Protein AF-A0A9E5CC94-F1 (afdb_monomer_lite)

Sequence (275 aa):
VVNHKGQVFSGKGGSAVHEGLYVSDGAVISRSLGVNPLLTISALAERSCMLLAQDRGWSLEYSLPSSPAREDEPITVGIQFTETMQGYYSDGAAGDYQQASERGEQSDSRFEFTLTVISDDVETMLSEESHAAKMVGSVTAPALSDRPLTATEGVFNLLVKDPDHADTLLMRYRMKLTTFDGKGYYFTGFKSIHDDPGFDTWADTTTLFITVHEGDNEQGAVAGKGILKIATDDFARQMTTMKVSNAANPAEQAAAIAKFGRFFAGRLWDTYGLG

Secondary structure (DSSP, 8-state):
-B-TTSEEESSSSSS-EEEEEE--SGGG-SS--SS--HHHHHHHHHHHHHHHHHHHTPPP-----SS--------PPEEEEEEEEEEEEEESS-S-HHHHHHHHHHTT-EEEEEEEEEES-HHHHHH-TT--EEEEEEEE-TTT-SSPEEEEEEEEEEEEEPSS-TTEEEEEEEEEEE-TT--EEEEEEEEEEE---STTTTTGGGEEEEEEEESSSTTS-EEEEEEEEE-TT-HHHHHHT-EEES-SSHHHHHHHHHHHHHHHHHHHHHHH---

Foldseek 3Di:
DADQLQFDAPDPDDDHGDPPDGDQAPVVPPDDPPDDCVVVSVVSNVSSVVVVCVVVVHDDDPPDPPDDPPPPPPQAKKKKFKAKWKAFKAFADDDDQVVRRVVRVVVVFMKMWIKMWIDSHLVCLLPPQPDWIAMWTWMDTVLVAPDIWTWHPKTWGFFHADPVDRQKTKTKIWTWTAYPVGFIKIKIKIQIQGLAADPPRVQRVFKIKMWIFGDDDPVGGTRIIYIIGGDPVPPVVRLVRMDMPPDPDPVSRVVSSVVSVCSVVVVVCVSHPDD

pLDDT: mean 84.53, std 16.4, range [29.44, 98.44]

Structure (mmCIF, N/CA/C/O backbone):
data_AF-A0A9E5CC94-F1
#
_entry.id   AF-A0A9E5CC94-F1
#
loop_
_atom_site.group_PDB
_atom_site.id
_atom_site.type_symbol
_atom_site.label_atom_id
_atom_site.label_alt_id
_atom_site.label_comp_id
_atom_site.label_asym_id
_atom_site.label_entity_id
_atom_site.label_seq_id
_atom_site.pdbx_PDB_ins_code
_atom_site.Cartn_x
_atom_site.Cartn_y
_atom_site.Cartn_z
_atom_site.occupancy
_atom_site.B_iso_or_equiv
_atom_site.auth_seq_id
_atom_site.auth_comp_id
_atom_site.auth_asym_id
_atom_site.auth_atom_id
_atom_site.pdbx_PDB_model_num
ATOM 1 N N . VAL A 1 1 ? 15.743 -44.353 -13.007 1.00 89.06 1 VAL A N 1
ATOM 2 C CA . VAL A 1 1 ? 14.276 -44.180 -13.158 1.00 89.06 1 VAL A CA 1
ATOM 3 C C . VAL A 1 1 ? 13.913 -43.616 -14.522 1.00 89.06 1 VAL A C 1
ATOM 5 O O . VAL A 1 1 ? 13.047 -44.184 -15.172 1.00 89.06 1 VAL A O 1
ATOM 8 N N . VAL A 1 2 ? 14.622 -42.590 -14.998 1.00 94.12 2 VAL A N 1
ATOM 9 C CA . VAL A 1 2 ? 14.462 -42.043 -16.352 1.00 94.12 2 VAL A CA 1
ATOM 10 C C . VAL A 1 2 ? 15.766 -42.079 -17.141 1.00 94.12 2 VAL A C 1
ATOM 12 O O . VAL A 1 2 ? 16.843 -42.180 -16.547 1.00 94.12 2 VAL A O 1
ATOM 15 N N . ASN A 1 3 ? 15.674 -41.985 -18.465 1.00 93.50 3 ASN A N 1
ATOM 16 C CA . ASN A 1 3 ? 16.822 -41.760 -19.337 1.00 93.50 3 ASN A CA 1
ATOM 17 C C . ASN A 1 3 ? 17.175 -40.259 -19.444 1.00 93.50 3 ASN A C 1
ATOM 19 O O . ASN A 1 3 ? 16.520 -39.397 -18.863 1.00 93.50 3 ASN A O 1
ATOM 23 N N . HIS A 1 4 ? 18.199 -39.933 -20.239 1.00 92.94 4 HIS A N 1
ATOM 24 C CA . HIS A 1 4 ? 18.668 -38.554 -20.444 1.00 92.94 4 HIS A CA 1
ATOM 25 C C . HIS A 1 4 ? 17.659 -37.585 -21.103 1.00 92.94 4 HIS A C 1
ATOM 27 O O . HIS A 1 4 ? 17.955 -36.393 -21.180 1.00 92.94 4 HIS A O 1
ATOM 33 N N . LYS A 1 5 ? 16.520 -38.074 -21.613 1.00 94.62 5 LYS A N 1
ATOM 34 C CA . LYS A 1 5 ? 15.418 -37.270 -22.173 1.00 94.62 5 LYS A CA 1
ATOM 35 C C . LYS A 1 5 ? 14.259 -37.086 -21.184 1.00 94.62 5 LYS A C 1
ATOM 37 O O . LYS A 1 5 ? 13.240 -36.518 -21.552 1.00 94.62 5 LYS A O 1
ATOM 42 N N . GLY A 1 6 ? 14.367 -37.648 -19.978 1.00 94.75 6 GLY A N 1
ATOM 43 C CA . GLY A 1 6 ? 13.271 -37.702 -19.012 1.00 94.75 6 GLY A CA 1
ATOM 44 C C . GLY A 1 6 ? 12.288 -38.858 -19.232 1.00 94.75 6 GLY A C 1
ATOM 45 O O . GLY A 1 6 ? 11.332 -38.963 -18.475 1.00 94.75 6 GLY A O 1
ATOM 46 N N . GLN A 1 7 ? 12.503 -39.756 -20.203 1.00 96.62 7 GLN A N 1
ATOM 47 C CA . GLN A 1 7 ? 11.595 -40.889 -20.453 1.00 96.62 7 GLN A CA 1
ATOM 48 C C . GLN A 1 7 ? 11.743 -41.965 -19.376 1.00 96.62 7 GLN A C 1
ATOM 50 O O . GLN A 1 7 ? 12.865 -42.368 -19.052 1.00 96.62 7 GLN A O 1
ATOM 55 N N . VAL A 1 8 ? 10.623 -42.468 -18.858 1.00 96.06 8 VAL A N 1
ATOM 56 C CA . VAL A 1 8 ? 10.604 -43.488 -17.797 1.00 96.06 8 VAL A CA 1
ATOM 57 C C . VAL A 1 8 ? 10.975 -44.862 -18.355 1.00 96.06 8 VAL A C 1
ATOM 59 O O . VAL A 1 8 ? 10.371 -45.326 -19.321 1.00 96.06 8 VAL A O 1
ATOM 62 N N . PHE A 1 9 ? 11.948 -45.536 -17.735 1.00 96.12 9 PHE A N 1
ATOM 63 C CA . PHE A 1 9 ? 12.327 -46.904 -18.110 1.00 96.12 9 PHE A CA 1
ATOM 64 C C . PHE A 1 9 ? 11.201 -47.902 -17.801 1.00 96.12 9 PHE A C 1
ATOM 66 O O . PHE A 1 9 ? 10.612 -47.848 -16.725 1.00 96.12 9 PHE A O 1
ATOM 73 N N . SER A 1 10 ? 10.942 -48.844 -18.712 1.00 94.00 10 SER A N 1
ATOM 74 C CA . SER A 1 10 ? 9.876 -49.855 -18.578 1.00 94.00 10 SER A CA 1
ATOM 75 C C . SER A 1 10 ? 10.351 -51.214 -18.047 1.00 94.00 10 SER A C 1
ATOM 77 O O . SER A 1 10 ? 9.559 -52.145 -17.903 1.00 94.00 10 SER A O 1
ATOM 79 N N . GLY A 1 11 ? 11.641 -51.350 -17.729 1.00 89.25 11 GLY A N 1
ATOM 80 C CA . GLY A 1 11 ? 12.237 -52.591 -17.241 1.00 89.25 11 GLY A CA 1
ATOM 81 C C . GLY A 1 11 ? 13.314 -52.368 -16.182 1.00 89.25 11 GLY A C 1
ATOM 82 O O . GLY A 1 11 ? 13.776 -51.253 -15.951 1.00 89.25 11 GLY A O 1
ATOM 83 N N . LYS A 1 12 ? 13.742 -53.463 -15.542 1.00 82.94 12 LYS A N 1
ATOM 84 C CA . LYS A 1 12 ? 14.804 -53.454 -14.515 1.00 82.94 12 LYS A CA 1
ATOM 85 C C . LYS A 1 12 ? 16.222 -53.330 -15.096 1.00 82.94 12 LYS A C 1
ATOM 87 O O . LYS A 1 12 ? 17.175 -53.175 -14.340 1.00 82.94 12 LYS A O 1
ATOM 92 N N . GLY A 1 13 ? 16.360 -53.405 -16.420 1.00 81.69 13 GLY A N 1
ATOM 93 C CA . GLY A 1 13 ? 17.610 -53.250 -17.159 1.00 81.69 13 GLY A CA 1
ATOM 94 C C . GLY A 1 13 ? 17.343 -53.010 -18.647 1.00 81.69 13 GLY A C 1
ATOM 95 O O . GLY A 1 13 ? 16.249 -53.294 -19.136 1.00 81.69 13 GLY A O 1
ATOM 96 N N . GLY A 1 14 ? 18.340 -52.482 -19.358 1.00 86.94 14 GLY A N 1
ATOM 97 C CA . GLY A 1 14 ? 18.227 -52.107 -20.771 1.00 86.94 14 GLY A CA 1
ATOM 98 C C . GLY A 1 14 ? 17.773 -50.659 -20.990 1.00 86.94 14 GLY A C 1
ATOM 99 O O . GLY A 1 14 ? 17.774 -49.845 -20.070 1.00 86.94 14 GLY A O 1
ATOM 100 N N . SER A 1 15 ? 17.427 -50.333 -22.237 1.00 91.06 15 SER A N 1
ATOM 101 C CA . SER A 1 15 ? 17.074 -48.976 -22.686 1.00 91.06 15 SER A CA 1
ATOM 102 C C . SER A 1 15 ? 15.589 -48.792 -23.025 1.00 91.06 15 SER A C 1
ATOM 104 O O . SER A 1 15 ? 15.209 -47.729 -23.512 1.00 91.06 15 SER A O 1
ATOM 106 N N . ALA A 1 16 ? 14.751 -49.806 -22.784 1.00 94.44 16 ALA A N 1
ATOM 107 C CA . ALA A 1 16 ? 13.319 -49.742 -23.063 1.00 94.44 16 ALA A CA 1
ATOM 108 C C . ALA A 1 16 ? 12.612 -48.728 -22.148 1.00 94.44 16 ALA A C 1
ATOM 110 O O . ALA A 1 16 ? 12.892 -48.656 -20.948 1.00 94.44 16 ALA A O 1
ATOM 111 N N . VAL A 1 17 ? 11.683 -47.958 -22.717 1.00 96.00 17 VAL A N 1
ATOM 112 C CA . VAL A 1 17 ? 10.939 -46.895 -22.026 1.00 96.00 17 VAL A CA 1
ATOM 113 C C . VAL A 1 17 ? 9.433 -47.059 -22.218 1.00 96.00 17 VAL A C 1
ATOM 115 O O . VAL A 1 17 ? 8.990 -47.711 -23.163 1.00 96.00 17 VAL A O 1
ATOM 118 N N . HIS A 1 18 ? 8.643 -46.470 -21.322 1.00 95.25 18 HIS A N 1
ATOM 119 C CA . HIS A 1 18 ? 7.211 -46.281 -21.534 1.00 95.25 18 HIS A CA 1
ATOM 120 C C . HIS A 1 18 ? 6.991 -45.162 -22.556 1.00 95.25 18 HIS A C 1
ATOM 122 O O . HIS A 1 18 ? 7.433 -44.031 -22.350 1.00 95.25 18 HIS A O 1
ATOM 128 N N . GLU A 1 19 ? 6.312 -45.468 -23.662 1.00 91.25 19 GLU A N 1
ATOM 129 C CA . GLU A 1 19 ? 5.999 -44.451 -24.664 1.00 91.25 19 GLU A CA 1
ATOM 130 C C . GLU A 1 19 ? 5.075 -43.378 -24.067 1.00 91.25 19 GLU A C 1
ATOM 132 O O . GLU A 1 19 ? 4.091 -43.691 -23.400 1.00 91.25 19 GLU A O 1
ATOM 137 N N . GLY A 1 20 ? 5.403 -42.104 -24.292 1.00 91.44 20 GLY A N 1
ATOM 138 C CA . GLY A 1 20 ? 4.585 -40.975 -23.838 1.00 91.44 20 GLY A CA 1
ATOM 139 C C . GLY A 1 20 ? 4.724 -40.623 -22.354 1.00 91.44 20 GLY A C 1
ATOM 140 O O . GLY A 1 20 ? 4.139 -39.630 -21.933 1.00 91.44 20 GLY A O 1
ATOM 141 N N . LEU A 1 21 ? 5.514 -41.367 -21.570 1.00 95.56 21 LEU A N 1
ATOM 142 C CA . LEU A 1 21 ? 5.696 -41.109 -20.140 1.00 95.56 21 LEU A CA 1
ATOM 143 C C . LEU A 1 21 ? 7.061 -40.473 -19.839 1.00 95.56 21 LEU A C 1
ATOM 145 O O . LEU A 1 21 ? 8.112 -41.095 -20.024 1.00 95.56 21 LEU A O 1
ATOM 149 N N . TYR A 1 22 ? 7.025 -39.243 -19.324 1.00 96.62 22 TYR A N 1
ATOM 150 C CA . TYR A 1 22 ? 8.196 -38.413 -19.038 1.00 96.62 22 TYR A CA 1
ATOM 151 C C . TYR A 1 22 ? 8.153 -37.870 -17.602 1.00 96.62 22 TYR A C 1
ATOM 153 O O . TYR A 1 22 ? 7.078 -37.634 -17.057 1.00 96.62 22 TYR A O 1
ATOM 161 N N . VAL A 1 23 ? 9.326 -37.635 -17.010 1.00 96.31 23 VAL A N 1
ATOM 162 C CA . VAL A 1 23 ? 9.515 -36.874 -15.765 1.00 96.31 23 VAL A CA 1
ATOM 163 C C . VAL A 1 23 ? 10.442 -35.700 -16.071 1.00 96.31 23 VAL A C 1
ATOM 165 O O . VAL A 1 23 ? 11.500 -35.879 -16.677 1.00 96.31 23 VAL A O 1
ATOM 168 N N . SER A 1 24 ? 10.039 -34.491 -15.690 1.00 94.44 24 SER A N 1
ATOM 169 C CA . SER A 1 24 ? 10.754 -33.239 -15.984 1.00 94.44 24 SER A CA 1
ATOM 170 C C . SER A 1 24 ? 10.713 -32.297 -14.780 1.00 94.44 24 SER A C 1
ATOM 172 O O . SER A 1 24 ? 10.287 -31.153 -14.875 1.00 94.44 24 SER A O 1
ATOM 174 N N . ASP A 1 25 ? 11.126 -32.814 -13.626 1.00 92.94 25 ASP A N 1
ATOM 175 C CA . ASP A 1 25 ? 11.185 -32.101 -12.350 1.00 92.94 25 ASP A CA 1
ATOM 176 C C . ASP A 1 25 ? 12.529 -32.356 -11.637 1.00 92.94 25 ASP A C 1
ATOM 178 O O . ASP A 1 25 ? 13.454 -32.951 -12.194 1.00 92.94 25 ASP A O 1
ATOM 182 N N . GLY A 1 26 ? 12.655 -31.914 -10.383 1.00 90.94 26 GLY A N 1
ATOM 183 C CA . GLY A 1 26 ? 13.868 -32.118 -9.587 1.00 90.94 26 GLY A CA 1
ATOM 184 C C . GLY A 1 26 ? 14.220 -33.584 -9.289 1.00 90.94 26 GLY A C 1
ATOM 185 O O . GLY A 1 26 ? 15.371 -33.860 -8.956 1.00 90.94 26 GLY A O 1
ATOM 186 N N . ALA A 1 27 ? 13.293 -34.539 -9.436 1.00 93.12 27 ALA A N 1
ATOM 187 C CA . ALA A 1 27 ? 13.535 -35.950 -9.125 1.00 93.12 27 ALA A CA 1
ATOM 188 C C . ALA A 1 27 ? 14.484 -36.633 -10.125 1.00 93.12 27 ALA A C 1
ATOM 190 O O . ALA A 1 27 ? 15.048 -37.687 -9.824 1.00 93.12 27 ALA A O 1
ATOM 191 N N . VAL A 1 28 ? 14.692 -36.043 -11.309 1.00 93.19 28 VAL A N 1
ATOM 192 C CA . VAL A 1 28 ? 15.632 -36.570 -12.318 1.00 93.19 28 VAL A CA 1
ATOM 193 C C . VAL A 1 28 ? 17.092 -36.221 -12.012 1.00 93.19 28 VAL A C 1
ATOM 195 O O . VAL A 1 28 ? 18.005 -36.751 -12.648 1.00 93.19 28 VAL A O 1
ATOM 198 N N . ILE A 1 29 ? 17.331 -35.328 -11.048 1.00 92.31 29 ILE A N 1
ATOM 199 C CA . ILE A 1 29 ? 18.662 -34.832 -10.706 1.00 92.31 29 ILE A CA 1
ATOM 200 C C . ILE A 1 29 ? 19.339 -35.826 -9.758 1.00 92.31 29 ILE A C 1
ATOM 202 O O . ILE A 1 29 ? 18.885 -36.073 -8.645 1.00 92.31 29 ILE A O 1
ATOM 206 N N . SER A 1 30 ? 20.463 -36.398 -10.192 1.00 87.50 30 SER A N 1
ATOM 207 C CA . SER A 1 30 ? 21.138 -37.500 -9.490 1.00 87.50 30 SER A CA 1
ATOM 208 C C . SER A 1 30 ? 21.922 -37.092 -8.237 1.00 87.50 30 SER A C 1
ATOM 210 O O . SER A 1 30 ? 22.424 -37.961 -7.524 1.00 87.50 30 SER A O 1
ATOM 212 N N . ARG A 1 31 ? 22.063 -35.788 -7.968 1.00 90.38 31 ARG A N 1
ATOM 213 C CA . ARG A 1 31 ? 22.784 -35.250 -6.806 1.00 90.38 31 ARG A CA 1
ATOM 214 C C . ARG A 1 31 ? 22.273 -33.869 -6.410 1.00 90.38 31 ARG A C 1
ATOM 216 O O . ARG A 1 31 ? 21.747 -33.139 -7.244 1.00 90.38 31 ARG A O 1
ATOM 223 N N . SER A 1 32 ? 22.509 -33.489 -5.156 1.00 88.69 32 SER A N 1
ATOM 224 C CA . SER A 1 32 ? 22.240 -32.125 -4.690 1.00 88.69 32 SER A CA 1
ATOM 225 C C . SER A 1 32 ? 23.012 -31.090 -5.518 1.00 88.69 32 SER A C 1
ATOM 227 O O . SER A 1 32 ? 24.171 -31.310 -5.876 1.00 88.69 32 SER A O 1
ATOM 229 N N . LEU A 1 33 ? 22.358 -29.964 -5.813 1.00 88.62 33 LEU A N 1
ATOM 230 C CA . LEU A 1 33 ? 22.922 -28.861 -6.596 1.00 88.62 33 LEU A CA 1
ATOM 231 C C . LEU A 1 33 ? 23.665 -27.825 -5.738 1.00 88.62 33 LEU A C 1
ATOM 233 O O . LEU A 1 33 ? 24.429 -27.036 -6.282 1.00 88.62 33 LEU A O 1
ATOM 237 N N . GLY A 1 34 ? 23.451 -27.808 -4.416 1.00 85.81 34 GLY A N 1
ATOM 238 C CA . GLY A 1 34 ? 24.120 -26.875 -3.495 1.00 85.81 34 GLY A CA 1
ATOM 239 C C . GLY A 1 34 ? 23.721 -25.396 -3.637 1.00 85.81 34 GLY A C 1
ATOM 240 O O . GLY A 1 34 ? 24.324 -24.548 -2.989 1.00 85.81 34 GLY A O 1
ATOM 241 N N . VAL A 1 35 ? 22.716 -25.086 -4.461 1.00 86.19 35 VAL A N 1
ATOM 242 C CA . VAL A 1 35 ? 22.160 -23.743 -4.713 1.00 86.19 35 VAL A CA 1
ATOM 243 C C . VAL A 1 35 ? 20.641 -23.835 -4.909 1.00 86.19 35 VAL A C 1
ATOM 245 O O . VAL A 1 35 ? 20.095 -24.939 -4.967 1.00 86.19 35 VAL A O 1
ATOM 248 N N . ASN A 1 36 ? 19.950 -22.696 -5.042 1.00 89.38 36 ASN A N 1
ATOM 249 C CA . ASN A 1 36 ? 18.534 -22.678 -5.424 1.00 89.38 36 ASN A CA 1
ATOM 250 C C . ASN A 1 36 ? 18.335 -23.434 -6.763 1.00 89.38 36 ASN A C 1
ATOM 252 O O . ASN A 1 36 ? 18.927 -23.040 -7.771 1.00 89.38 36 ASN A O 1
ATOM 256 N N . PRO A 1 37 ? 17.520 -24.506 -6.800 1.00 87.62 37 PRO A N 1
ATOM 257 C CA . PRO A 1 37 ? 17.444 -25.398 -7.952 1.00 87.62 37 PRO A CA 1
ATOM 258 C C . PRO A 1 37 ? 16.562 -24.875 -9.095 1.00 87.62 37 PRO A C 1
ATOM 260 O O . PRO A 1 37 ? 16.555 -25.506 -10.150 1.00 87.62 37 PRO A O 1
ATOM 263 N N . LEU A 1 38 ? 15.844 -23.754 -8.918 1.00 91.00 38 LEU A N 1
ATOM 264 C CA . LEU A 1 38 ? 14.836 -23.247 -9.861 1.00 91.00 38 LEU A CA 1
ATOM 265 C C . LEU A 1 38 ? 15.330 -23.252 -11.314 1.00 91.00 38 LEU A C 1
ATOM 267 O O . LEU A 1 38 ? 14.786 -23.969 -12.146 1.00 91.00 38 LEU A O 1
ATOM 271 N N . LEU A 1 39 ? 16.405 -22.512 -11.605 1.00 90.38 39 LEU A N 1
ATOM 272 C CA . LEU A 1 39 ? 16.917 -22.376 -12.974 1.00 90.38 39 LEU A CA 1
ATOM 273 C C . LEU A 1 39 ? 17.429 -23.702 -13.546 1.00 90.38 39 LEU A C 1
ATOM 275 O O . LEU A 1 39 ? 17.341 -23.935 -14.748 1.00 90.38 39 LEU A O 1
ATOM 279 N N . THR A 1 40 ? 17.944 -24.589 -12.691 1.00 91.88 40 THR A N 1
ATOM 280 C CA . THR A 1 40 ? 18.456 -25.891 -13.139 1.00 91.88 40 THR A CA 1
ATOM 281 C C . THR A 1 40 ? 17.316 -26.843 -13.492 1.00 91.88 40 THR A C 1
ATOM 283 O O . THR A 1 40 ? 17.388 -27.522 -14.513 1.00 91.88 40 THR A O 1
ATOM 286 N N . ILE A 1 41 ? 16.253 -26.877 -12.682 1.00 93.56 41 ILE A N 1
ATOM 287 C CA . ILE A 1 41 ? 15.053 -27.670 -12.973 1.00 93.56 41 ILE A CA 1
ATOM 288 C C . ILE A 1 41 ? 14.394 -27.152 -14.255 1.00 93.56 41 ILE A C 1
ATOM 290 O O . ILE A 1 41 ? 14.108 -27.956 -15.140 1.00 93.56 41 ILE A O 1
ATOM 294 N N . SER A 1 42 ? 14.245 -25.829 -14.401 1.00 93.25 42 SER A N 1
ATOM 295 C CA . SER A 1 42 ? 13.686 -25.216 -15.612 1.00 93.25 42 SER A CA 1
ATOM 296 C C . SER A 1 42 ? 14.478 -25.592 -16.865 1.00 93.25 42 SER A C 1
ATOM 298 O O . SER A 1 42 ? 13.892 -26.072 -17.831 1.00 93.25 42 SER A O 1
ATOM 300 N N . ALA A 1 43 ? 15.810 -25.476 -16.832 1.00 91.88 43 ALA A N 1
ATOM 301 C CA . ALA A 1 43 ? 16.657 -25.827 -17.972 1.00 91.88 43 ALA A CA 1
ATOM 302 C C . ALA A 1 43 ? 16.578 -27.322 -18.341 1.00 91.88 43 ALA A C 1
ATOM 304 O O . ALA A 1 43 ? 16.593 -27.684 -19.519 1.00 91.88 43 ALA A O 1
ATOM 305 N N . LEU A 1 44 ? 16.485 -28.218 -17.351 1.00 93.81 44 LEU A N 1
ATOM 306 C CA . LEU A 1 44 ? 16.341 -29.659 -17.595 1.00 93.81 44 LEU A CA 1
ATOM 307 C C . LEU A 1 44 ? 14.963 -30.023 -18.157 1.00 93.81 44 LEU A C 1
ATOM 309 O O . LEU A 1 44 ? 14.875 -30.883 -19.040 1.00 93.81 44 LEU A O 1
ATOM 313 N N . ALA A 1 45 ? 13.906 -29.372 -17.673 1.00 94.25 45 ALA A N 1
ATOM 314 C CA . ALA A 1 45 ? 12.558 -29.538 -18.199 1.00 94.25 45 ALA A CA 1
ATOM 315 C C . ALA A 1 45 ? 12.475 -29.046 -19.650 1.00 94.25 45 ALA A C 1
ATOM 317 O O . ALA A 1 45 ? 12.048 -29.792 -20.530 1.00 94.25 45 ALA A O 1
ATOM 318 N N . GLU A 1 46 ? 12.997 -27.851 -19.930 1.00 92.38 46 GLU A N 1
ATOM 319 C CA . GLU A 1 46 ? 13.051 -27.277 -21.277 1.00 92.38 46 GLU A CA 1
ATOM 320 C C . GLU A 1 46 ? 13.842 -28.166 -22.246 1.00 92.38 46 GLU A C 1
ATOM 322 O O . GLU A 1 46 ? 13.378 -28.473 -23.347 1.00 92.38 46 GLU A O 1
ATOM 327 N N . ARG A 1 47 ? 14.997 -28.683 -21.810 1.00 93.81 47 ARG A N 1
ATOM 328 C CA . ARG A 1 47 ? 15.784 -29.643 -22.593 1.00 93.81 47 ARG A CA 1
ATOM 329 C C . ARG A 1 47 ? 15.017 -30.941 -22.868 1.00 93.81 47 ARG A C 1
ATOM 331 O O . ARG A 1 47 ? 15.175 -31.518 -23.943 1.00 93.81 47 ARG A O 1
ATOM 338 N N . SER A 1 48 ? 14.212 -31.422 -21.923 1.00 94.94 48 SER A N 1
ATOM 339 C CA . SER A 1 48 ? 13.392 -32.628 -22.114 1.00 94.94 48 SER A CA 1
ATOM 340 C C . SER A 1 48 ? 12.288 -32.386 -23.149 1.00 94.94 48 SER A C 1
ATOM 342 O O . SER A 1 48 ? 12.107 -33.211 -24.045 1.00 94.94 48 SER A O 1
ATOM 344 N N . CYS A 1 49 ? 11.636 -31.217 -23.109 1.00 93.19 49 CYS A N 1
ATOM 345 C CA . CYS A 1 49 ? 10.676 -30.779 -24.127 1.00 93.19 49 CYS A CA 1
ATOM 346 C C . CYS A 1 49 ? 11.315 -30.662 -25.519 1.00 93.19 49 CYS A C 1
ATOM 348 O O . CYS A 1 49 ? 10.740 -31.147 -26.492 1.00 93.19 49 CYS A O 1
ATOM 350 N N . MET A 1 50 ? 12.525 -30.097 -25.610 1.00 92.88 50 MET A N 1
ATOM 351 C CA . MET A 1 50 ? 13.283 -30.000 -26.864 1.00 92.88 50 MET A CA 1
ATOM 352 C C . MET A 1 50 ? 13.496 -31.375 -27.508 1.00 92.88 50 MET A C 1
ATOM 354 O O . MET A 1 50 ? 13.263 -31.564 -28.700 1.00 92.88 50 MET A O 1
ATOM 358 N N . LEU A 1 51 ? 13.924 -32.354 -26.707 1.00 94.12 51 LEU A N 1
ATOM 359 C CA . LEU A 1 51 ? 14.205 -33.709 -27.179 1.00 94.12 51 LEU A CA 1
ATOM 360 C C . LEU A 1 51 ? 12.924 -34.477 -27.523 1.00 94.12 51 LEU A C 1
ATOM 362 O O . LEU A 1 51 ? 12.916 -35.234 -28.490 1.00 94.12 51 LEU A O 1
ATOM 366 N N . LEU A 1 52 ? 11.837 -34.265 -26.774 1.00 94.81 52 LEU A N 1
ATOM 367 C CA . LEU A 1 52 ? 10.518 -34.802 -27.113 1.00 94.81 52 LEU A CA 1
ATOM 368 C C . LEU A 1 52 ? 10.033 -34.264 -28.465 1.00 94.81 52 LEU A C 1
ATOM 370 O O . LEU A 1 52 ? 9.583 -35.044 -29.303 1.00 94.81 52 LEU A O 1
ATOM 374 N N . ALA A 1 53 ? 10.139 -32.954 -28.687 1.00 93.62 53 ALA A N 1
ATOM 375 C CA . ALA A 1 53 ? 9.753 -32.342 -29.951 1.00 93.62 53 ALA A CA 1
ATOM 376 C C . ALA A 1 53 ? 10.585 -32.890 -31.114 1.00 93.62 53 ALA A C 1
ATOM 378 O O . ALA A 1 53 ? 10.017 -33.295 -32.126 1.00 93.62 53 ALA A O 1
ATOM 379 N N . GLN A 1 54 ? 11.905 -33.007 -30.940 1.00 92.69 54 GLN A N 1
ATOM 380 C CA . GLN A 1 54 ? 12.786 -33.616 -31.937 1.00 92.69 54 GLN A CA 1
ATOM 381 C C . GLN A 1 54 ? 12.374 -35.059 -32.268 1.00 92.69 54 GLN A C 1
ATOM 383 O O . GLN A 1 54 ? 12.280 -35.411 -33.443 1.00 92.69 54 GLN A O 1
ATOM 388 N N . ASP A 1 55 ? 12.077 -35.878 -31.254 1.00 92.62 55 ASP A N 1
ATOM 389 C CA . ASP A 1 55 ? 11.647 -37.272 -31.434 1.00 92.62 55 ASP A CA 1
ATOM 390 C C . ASP A 1 55 ? 10.301 -37.386 -32.171 1.00 92.62 55 ASP A C 1
ATOM 392 O O . ASP A 1 55 ? 10.047 -38.378 -32.855 1.00 92.62 55 ASP A O 1
ATOM 396 N N . ARG A 1 56 ? 9.434 -36.376 -32.040 1.00 92.75 56 ARG A N 1
ATOM 397 C CA . ARG A 1 56 ? 8.111 -36.312 -32.681 1.00 92.75 56 ARG A CA 1
ATOM 398 C C . ARG A 1 56 ? 8.112 -35.542 -34.007 1.00 92.75 56 ARG A C 1
ATOM 400 O O . ARG A 1 56 ? 7.068 -35.463 -34.650 1.00 92.75 56 ARG A O 1
ATOM 407 N N . GLY A 1 57 ? 9.251 -34.982 -34.420 1.00 94.50 57 GLY A N 1
ATOM 408 C CA . GLY A 1 57 ? 9.345 -34.115 -35.597 1.00 94.50 57 GLY A CA 1
ATOM 409 C C . GLY A 1 57 ? 8.583 -32.793 -35.447 1.00 94.50 57 GLY A C 1
ATOM 410 O O . GLY A 1 57 ? 8.153 -32.218 -36.442 1.00 94.50 57 GLY A O 1
ATOM 411 N N . TRP A 1 58 ? 8.374 -32.326 -34.216 1.00 93.88 58 TRP A N 1
ATOM 412 C CA . TRP A 1 58 ? 7.732 -31.046 -33.936 1.00 93.88 58 TRP A CA 1
ATOM 413 C C . TRP A 1 58 ? 8.740 -29.903 -34.035 1.00 93.88 58 TRP A C 1
ATOM 415 O O . TRP A 1 58 ? 9.855 -29.986 -33.519 1.00 93.88 58 TRP A O 1
ATOM 425 N N . SER A 1 59 ? 8.322 -28.810 -34.665 1.00 87.56 59 SER A N 1
ATOM 426 C CA . SER A 1 59 ? 9.058 -27.549 -34.653 1.00 87.56 59 SER A CA 1
ATOM 427 C C . SER A 1 59 ? 8.645 -26.740 -33.426 1.00 87.56 59 SER A C 1
ATOM 429 O O . SER A 1 59 ? 7.468 -26.429 -33.262 1.00 87.56 59 SER A O 1
ATOM 431 N N . LEU A 1 60 ? 9.609 -26.417 -32.563 1.00 82.12 60 LEU A N 1
ATOM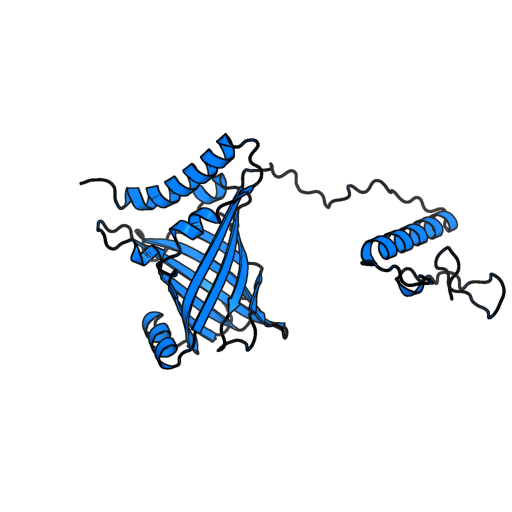 432 C CA . LEU A 1 60 ? 9.417 -25.490 -31.448 1.00 82.12 60 LEU A CA 1
ATOM 433 C C . LEU A 1 60 ? 9.989 -24.126 -31.832 1.00 82.12 60 LEU A C 1
ATOM 435 O O . LEU A 1 60 ? 11.164 -24.022 -32.191 1.00 82.12 60 LEU A O 1
ATOM 439 N N . GLU A 1 61 ? 9.172 -23.084 -31.736 1.00 79.94 61 GLU A N 1
ATOM 440 C CA . GLU A 1 61 ? 9.640 -21.706 -31.846 1.00 79.94 61 GLU A CA 1
ATOM 441 C C . GLU A 1 61 ? 10.228 -21.265 -30.503 1.00 79.94 61 GLU A C 1
ATOM 443 O O . GLU A 1 61 ? 9.512 -20.968 -29.552 1.00 79.94 61 GLU A O 1
ATOM 448 N N . TYR A 1 62 ? 11.558 -21.233 -30.428 1.00 72.38 62 TYR A N 1
ATOM 449 C CA . TYR A 1 62 ? 12.290 -20.717 -29.265 1.00 72.38 62 TYR A CA 1
ATOM 450 C C . TYR A 1 62 ? 12.415 -19.189 -29.264 1.00 72.38 62 TYR A C 1
ATOM 452 O O . TYR A 1 62 ? 12.946 -18.607 -28.319 1.00 72.38 62 TYR A O 1
ATOM 460 N N . SER A 1 63 ? 11.915 -18.523 -30.307 1.00 69.44 63 SER A N 1
ATOM 461 C CA . SER A 1 63 ? 11.708 -17.078 -30.325 1.00 69.44 63 SER A CA 1
ATOM 462 C C . SER A 1 63 ? 10.479 -16.725 -29.491 1.00 69.44 63 SER A C 1
ATOM 464 O O . SER A 1 63 ? 9.450 -16.307 -30.013 1.00 69.44 63 SER A O 1
ATOM 466 N N . LEU A 1 64 ? 10.572 -16.916 -28.181 1.00 58.34 64 LEU A N 1
ATOM 467 C CA . LEU A 1 64 ? 9.649 -16.281 -27.257 1.00 58.34 64 LEU A CA 1
ATOM 468 C C . LEU A 1 64 ? 10.160 -14.849 -27.046 1.00 58.34 64 LEU A C 1
ATOM 470 O O . LEU A 1 64 ? 11.325 -14.697 -26.663 1.00 58.34 64 LEU A O 1
ATOM 474 N N . PRO A 1 65 ? 9.360 -13.781 -27.228 1.00 56.72 65 PRO A N 1
ATOM 475 C CA . PRO A 1 65 ? 9.621 -12.596 -26.431 1.00 56.72 65 PRO A CA 1
ATOM 476 C C . PRO A 1 65 ? 9.532 -13.077 -24.979 1.00 56.72 65 PRO A C 1
ATOM 478 O O . PRO A 1 65 ? 8.500 -13.569 -24.534 1.00 56.72 65 PRO A O 1
ATOM 481 N N . SER A 1 66 ? 10.649 -13.048 -24.257 1.00 57.50 66 SER A N 1
ATOM 482 C CA . SER A 1 66 ? 10.787 -13.597 -22.899 1.00 57.50 66 SER A CA 1
ATOM 483 C C . SER A 1 66 ? 9.979 -12.838 -21.836 1.00 57.50 66 SER A C 1
ATOM 485 O O . SER A 1 66 ? 10.207 -13.004 -20.642 1.00 57.50 66 SER A O 1
ATOM 487 N N . SER A 1 67 ? 9.039 -12.009 -22.270 1.00 57.88 67 SER A N 1
ATOM 488 C CA . SER A 1 67 ? 8.068 -11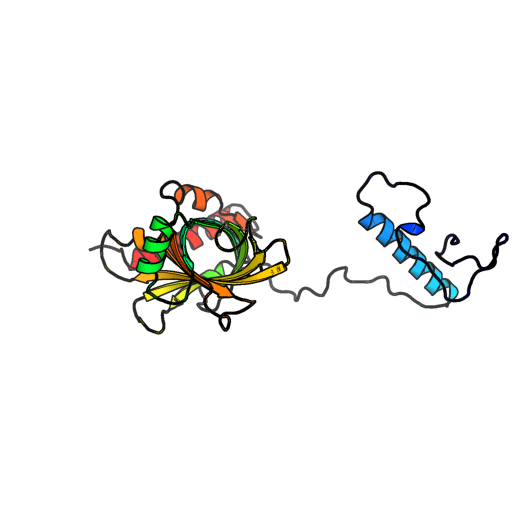.304 -21.460 1.00 57.88 67 SER A CA 1
ATOM 489 C C . SER A 1 67 ? 6.708 -11.470 -22.138 1.00 57.88 67 SER A C 1
ATOM 491 O O . SER A 1 67 ? 6.658 -11.412 -23.372 1.00 57.88 67 SER A O 1
ATOM 493 N N . PRO A 1 68 ? 5.591 -11.597 -21.390 1.00 56.62 68 PRO A N 1
ATOM 494 C CA . PRO A 1 68 ? 4.309 -11.170 -21.950 1.00 56.62 68 PRO A CA 1
ATOM 495 C C . PRO A 1 68 ? 4.533 -9.805 -22.603 1.00 56.62 68 PRO A C 1
ATOM 497 O O . PRO A 1 68 ? 5.346 -9.035 -22.083 1.00 56.62 68 PRO A O 1
ATOM 500 N N . ALA A 1 69 ? 3.894 -9.535 -23.745 1.00 50.22 69 ALA A N 1
ATOM 501 C CA . ALA A 1 69 ? 3.923 -8.200 -24.321 1.00 50.22 69 ALA A CA 1
ATOM 502 C C . ALA A 1 69 ? 3.528 -7.240 -23.196 1.00 50.22 69 ALA A C 1
ATOM 504 O O . ALA A 1 69 ? 2.366 -7.181 -22.801 1.00 50.22 69 ALA A O 1
ATOM 505 N N . ARG A 1 70 ? 4.522 -6.563 -22.608 1.00 54.22 70 ARG A N 1
ATOM 506 C CA . ARG A 1 70 ? 4.270 -5.300 -21.950 1.00 54.22 70 ARG A CA 1
ATOM 507 C C . ARG A 1 70 ? 3.672 -4.529 -23.104 1.00 54.22 70 ARG A C 1
ATOM 509 O O . ARG A 1 70 ? 4.341 -4.382 -24.128 1.00 54.22 70 ARG A O 1
ATOM 516 N N . GLU A 1 71 ? 2.401 -4.166 -22.999 1.00 58.56 71 GLU A N 1
ATOM 517 C CA . GLU A 1 71 ? 1.931 -3.048 -23.801 1.00 58.56 71 GLU A CA 1
ATOM 518 C C . GLU A 1 71 ? 3.034 -1.990 -23.685 1.00 58.56 71 GLU A C 1
ATOM 520 O O . GLU A 1 71 ? 3.607 -1.837 -22.598 1.00 58.56 71 GLU A O 1
ATOM 525 N N . ASP A 1 72 ? 3.450 -1.407 -24.811 1.00 58.50 72 ASP A N 1
ATOM 526 C CA . ASP A 1 72 ? 4.461 -0.349 -24.856 1.00 58.50 72 ASP A CA 1
ATOM 527 C C . ASP A 1 72 ? 3.894 0.899 -24.150 1.00 58.50 72 ASP A C 1
ATOM 529 O O . ASP A 1 72 ? 3.726 1.964 -24.742 1.00 58.50 72 ASP A O 1
ATOM 533 N N . GLU A 1 73 ? 3.520 0.762 -22.880 1.00 64.06 73 GLU A N 1
ATOM 534 C CA . GLU A 1 73 ? 3.247 1.855 -21.989 1.00 64.06 73 GLU A CA 1
ATOM 535 C C . GLU A 1 73 ? 4.570 2.606 -21.874 1.00 64.06 73 GLU A C 1
ATOM 537 O O . GLU A 1 73 ? 5.609 2.005 -21.549 1.00 64.06 73 GLU A O 1
ATOM 542 N N . PRO A 1 74 ? 4.572 3.901 -22.219 1.00 72.56 74 PRO A N 1
ATOM 543 C CA . PRO A 1 74 ? 5.775 4.699 -22.135 1.00 72.56 74 PRO A CA 1
ATOM 544 C C . PRO A 1 74 ? 6.332 4.578 -20.719 1.00 72.56 74 PRO A C 1
ATOM 546 O O . PRO A 1 74 ? 5.607 4.722 -19.739 1.00 72.56 74 PRO A O 1
ATOM 549 N N . ILE A 1 75 ? 7.630 4.286 -20.610 1.00 81.62 75 ILE A N 1
ATOM 550 C CA . ILE A 1 75 ? 8.301 4.270 -19.313 1.00 81.62 75 ILE A CA 1
ATOM 551 C C . ILE A 1 75 ? 8.285 5.707 -18.789 1.00 81.62 75 ILE A C 1
ATOM 553 O O . ILE A 1 75 ? 9.048 6.556 -19.249 1.00 81.62 75 ILE A O 1
ATOM 557 N N . THR A 1 76 ? 7.394 5.972 -17.843 1.00 92.12 76 THR A N 1
ATOM 558 C CA . THR A 1 76 ? 7.240 7.259 -17.170 1.00 92.12 76 THR A CA 1
ATOM 559 C C . THR A 1 76 ? 8.114 7.332 -15.927 1.00 92.12 76 THR A C 1
ATOM 561 O O . THR A 1 76 ? 8.516 6.313 -15.350 1.00 92.12 76 THR A O 1
ATOM 564 N N . VAL A 1 77 ? 8.426 8.559 -15.511 1.00 94.25 77 VAL A N 1
ATOM 565 C CA . VAL A 1 77 ? 9.101 8.813 -14.239 1.00 94.25 77 VAL A CA 1
ATOM 566 C C . VAL A 1 77 ? 8.123 8.500 -13.114 1.00 94.25 77 VAL A C 1
ATOM 568 O O . VAL A 1 77 ? 7.078 9.137 -12.996 1.00 94.25 77 VAL A O 1
ATOM 571 N N . GLY A 1 78 ? 8.471 7.524 -12.284 1.00 94.19 78 GLY A N 1
ATOM 572 C CA . GLY A 1 78 ? 7.660 7.116 -11.147 1.00 94.19 78 GLY A CA 1
ATOM 573 C C . GLY A 1 78 ? 8.192 7.669 -9.832 1.00 94.19 78 GLY A C 1
ATOM 574 O O . GLY A 1 78 ? 9.333 8.132 -9.730 1.00 94.19 78 GLY A O 1
ATOM 575 N N . ILE A 1 79 ? 7.369 7.590 -8.792 1.00 92.50 79 ILE A N 1
ATOM 576 C CA . ILE A 1 79 ? 7.752 7.940 -7.427 1.00 92.50 79 ILE A CA 1
ATOM 577 C C . ILE A 1 79 ? 7.289 6.862 -6.454 1.00 92.50 79 ILE A C 1
ATOM 579 O O . ILE A 1 79 ? 6.206 6.295 -6.582 1.00 92.50 79 ILE A O 1
ATOM 583 N N . GLN A 1 80 ? 8.120 6.589 -5.458 1.00 93.12 80 GLN A N 1
ATOM 584 C CA . GLN A 1 80 ? 7.830 5.658 -4.383 1.00 93.12 80 GLN A CA 1
ATOM 585 C C . GLN A 1 80 ? 8.192 6.288 -3.043 1.00 93.12 80 GLN A C 1
ATOM 587 O O . GLN A 1 80 ? 9.246 6.907 -2.920 1.00 93.12 80 GLN A O 1
ATOM 592 N N . PHE A 1 81 ? 7.367 6.070 -2.024 1.00 88.12 81 PHE A N 1
ATOM 593 C CA . PHE A 1 81 ? 7.659 6.452 -0.642 1.00 88.12 81 PHE A CA 1
ATOM 594 C C . PHE A 1 81 ? 7.107 5.415 0.336 1.00 88.12 81 PHE A C 1
ATOM 596 O O . PHE A 1 81 ? 6.214 4.637 -0.003 1.00 88.12 81 PHE A O 1
ATOM 603 N N . THR A 1 82 ? 7.662 5.391 1.545 1.00 88.19 82 THR A N 1
ATOM 604 C CA . THR A 1 82 ? 7.209 4.513 2.624 1.00 88.19 82 THR A CA 1
ATOM 605 C C . THR A 1 82 ? 6.624 5.347 3.754 1.00 88.19 82 THR A C 1
ATOM 607 O O . THR A 1 82 ? 7.227 6.323 4.196 1.00 88.19 82 THR A O 1
ATOM 610 N N . GLU A 1 83 ? 5.463 4.930 4.239 1.00 86.38 83 GLU A N 1
ATOM 611 C CA . GLU A 1 83 ? 4.752 5.534 5.355 1.00 86.38 83 GLU A CA 1
ATOM 612 C C . GLU A 1 83 ? 4.559 4.502 6.471 1.00 86.38 83 GLU A C 1
ATOM 614 O O . GLU A 1 83 ? 4.176 3.358 6.220 1.00 86.38 83 GLU A O 1
ATOM 619 N N . THR A 1 84 ? 4.796 4.934 7.707 1.00 88.88 84 THR A N 1
ATOM 620 C CA . THR A 1 84 ? 4.496 4.166 8.918 1.00 88.88 84 THR A CA 1
ATOM 621 C C . THR A 1 84 ? 3.512 4.963 9.760 1.00 88.88 84 THR A C 1
ATOM 623 O O . THR A 1 84 ? 3.743 6.146 10.027 1.00 88.88 84 THR A O 1
ATOM 626 N N . MET A 1 85 ? 2.418 4.326 10.176 1.00 91.50 85 MET A N 1
ATOM 627 C CA . MET A 1 85 ? 1.416 4.923 11.060 1.00 91.50 85 MET A CA 1
ATOM 628 C C . MET A 1 85 ? 1.043 3.951 12.170 1.00 91.50 85 MET A C 1
ATOM 630 O O . MET A 1 85 ? 1.003 2.740 11.962 1.00 91.50 85 MET A O 1
ATOM 634 N N . GLN A 1 86 ? 0.732 4.505 13.337 1.00 94.69 86 GLN A N 1
ATOM 635 C CA . GLN A 1 86 ? 0.378 3.754 14.535 1.00 94.69 86 GLN A CA 1
ATOM 636 C C . GLN A 1 86 ? -0.810 4.399 15.241 1.00 94.69 86 GLN A C 1
ATOM 638 O O . GLN A 1 86 ? -0.988 5.616 15.208 1.00 94.69 86 GLN A O 1
ATOM 643 N N . GLY A 1 87 ? -1.611 3.594 15.917 1.00 95.31 87 GLY A N 1
ATOM 644 C CA . GLY A 1 87 ? -2.733 4.079 16.699 1.00 95.31 87 GLY A CA 1
ATOM 645 C C . GLY A 1 87 ? -3.521 2.937 17.305 1.00 95.31 87 GLY A C 1
ATOM 646 O O . GLY A 1 87 ? -2.971 1.868 17.589 1.00 95.31 87 GLY A O 1
ATOM 647 N N . TYR A 1 88 ? -4.810 3.178 17.498 1.00 96.31 88 TYR A N 1
ATOM 648 C CA . TYR A 1 88 ? -5.691 2.248 18.183 1.00 96.31 88 TYR A CA 1
ATOM 649 C C . TYR A 1 88 ? -6.913 1.914 17.343 1.00 96.31 88 TYR A C 1
ATOM 651 O O . TYR A 1 88 ? -7.401 2.709 16.535 1.00 96.31 88 TYR A O 1
ATOM 659 N N . TYR A 1 89 ? -7.395 0.700 17.559 1.00 95.00 89 TYR A N 1
ATOM 660 C CA . TYR A 1 89 ? -8.480 0.079 16.823 1.00 95.00 89 TYR A CA 1
ATOM 661 C C . TYR A 1 89 ? -9.368 -0.683 17.807 1.00 95.00 89 TYR A C 1
ATOM 663 O O . TYR A 1 89 ? -8.858 -1.289 18.749 1.00 95.00 89 TYR A O 1
ATOM 671 N N . SER A 1 90 ? -10.682 -0.693 17.596 1.00 94.19 90 SER A N 1
ATOM 672 C CA . SER A 1 90 ? -11.584 -1.564 18.356 1.00 94.19 90 SER A CA 1
ATOM 673 C C . SER A 1 90 ? -12.568 -2.300 17.464 1.00 94.19 90 SER A C 1
ATOM 675 O O . SER A 1 90 ? -12.969 -1.809 16.404 1.00 94.19 90 SER A O 1
ATOM 677 N N . ASP A 1 91 ? -12.951 -3.484 17.936 1.00 84.88 91 ASP A N 1
ATOM 678 C CA . ASP A 1 91 ? -13.836 -4.388 17.221 1.00 84.88 91 ASP A CA 1
ATOM 679 C C . ASP A 1 91 ? -15.277 -3.863 17.141 1.00 84.88 91 ASP A C 1
ATOM 681 O O . ASP A 1 91 ? -15.804 -3.218 18.055 1.00 84.88 91 ASP A O 1
ATOM 685 N N . GLY A 1 92 ? -15.946 -4.227 16.049 1.00 70.69 92 GLY A N 1
ATOM 686 C CA . GLY A 1 92 ? -17.365 -4.004 15.814 1.00 70.69 92 GLY A CA 1
ATOM 687 C C . GLY A 1 92 ? -17.706 -2.718 15.055 1.00 70.69 92 GLY A C 1
ATOM 688 O O . GLY A 1 92 ? -16.945 -1.759 14.965 1.00 70.69 92 GLY A O 1
ATOM 689 N N . ALA A 1 93 ? -18.920 -2.695 14.502 1.00 67.56 93 ALA A N 1
ATOM 690 C CA . ALA A 1 93 ? -19.414 -1.602 13.660 1.00 67.56 93 ALA A CA 1
ATOM 691 C C . ALA A 1 93 ? -19.906 -0.363 14.441 1.00 67.56 93 ALA A C 1
ATOM 693 O O . ALA A 1 93 ? -20.215 0.666 13.836 1.00 67.56 93 ALA A O 1
ATOM 694 N N . ALA A 1 94 ? -20.049 -0.466 15.767 1.00 59.75 94 ALA A N 1
ATOM 695 C CA . ALA A 1 94 ? -20.773 0.510 16.575 1.00 59.75 94 ALA A CA 1
ATOM 696 C C . ALA A 1 94 ? -19.883 1.684 17.012 1.00 59.75 94 ALA A C 1
ATOM 698 O O . ALA A 1 94 ? -19.022 1.530 17.880 1.00 59.75 94 ALA A O 1
ATOM 699 N N . GLY A 1 95 ? -20.149 2.867 16.458 1.00 69.06 95 GLY A N 1
ATOM 700 C CA . GLY A 1 95 ? -19.502 4.126 16.832 1.00 69.06 95 GLY A CA 1
ATOM 701 C C . GLY A 1 95 ? -18.830 4.837 15.657 1.00 69.06 95 GLY A C 1
ATOM 702 O O . GLY A 1 95 ? -18.643 4.277 14.567 1.00 69.06 95 GLY A O 1
ATOM 703 N N . ASP A 1 96 ? -18.489 6.098 15.896 1.00 89.25 96 ASP A N 1
ATOM 704 C CA . ASP A 1 96 ? -17.568 6.853 15.050 1.00 89.25 96 ASP A CA 1
ATOM 705 C C . ASP A 1 96 ? -16.112 6.391 15.277 1.00 89.25 96 ASP A C 1
ATOM 707 O O . ASP A 1 96 ? -15.819 5.554 16.137 1.00 89.25 96 ASP A O 1
ATOM 711 N N . TYR A 1 97 ? -15.188 6.907 14.465 1.00 93.94 97 TYR A N 1
ATOM 712 C CA . TYR A 1 97 ? -13.771 6.551 14.551 1.00 93.94 97 TYR A CA 1
ATOM 713 C C . TYR A 1 97 ? -13.123 6.965 15.878 1.00 93.94 97 TYR A C 1
ATOM 715 O O . TYR A 1 97 ? -12.235 6.267 16.366 1.00 93.94 97 TYR A O 1
ATOM 723 N N . GLN A 1 98 ? -13.579 8.070 16.472 1.00 93.19 98 GLN A N 1
ATOM 724 C CA . GLN A 1 98 ? -13.025 8.622 17.703 1.00 93.19 98 GLN A CA 1
ATOM 725 C C . GLN A 1 98 ? -13.323 7.697 18.886 1.00 93.19 98 GLN A C 1
ATOM 727 O O . GLN A 1 98 ? -12.406 7.236 19.563 1.00 93.19 98 GLN A O 1
ATOM 732 N N . GLN A 1 99 ? -14.589 7.314 19.053 1.00 93.31 99 GLN A N 1
ATOM 733 C CA . GLN A 1 99 ? -15.017 6.338 20.054 1.00 93.31 99 GLN A CA 1
ATOM 734 C C . GLN A 1 99 ? -14.321 4.990 19.855 1.00 93.31 99 GLN A C 1
ATOM 736 O O . GLN A 1 99 ? -13.940 4.330 20.824 1.00 93.31 99 GLN A O 1
ATOM 741 N N . ALA A 1 100 ? -14.145 4.562 18.600 1.00 94.44 100 ALA A N 1
ATOM 742 C CA . ALA A 1 100 ? -13.460 3.313 18.307 1.00 94.44 100 ALA A CA 1
ATOM 743 C C . ALA A 1 100 ? -11.974 3.358 18.708 1.00 94.44 100 ALA A C 1
ATOM 745 O O . ALA A 1 100 ? -11.477 2.396 19.296 1.00 94.44 100 ALA A O 1
ATOM 746 N N . SER A 1 101 ? -11.290 4.475 18.448 1.00 94.62 101 SER A N 1
ATOM 747 C CA . SER A 1 101 ? -9.904 4.694 18.867 1.00 94.62 101 SER A CA 1
ATOM 748 C C . SER A 1 101 ? -9.770 4.751 20.391 1.00 94.62 101 SER A C 1
ATOM 750 O O . SER A 1 101 ? -8.903 4.082 20.942 1.00 94.62 101 SER A O 1
ATOM 752 N N . GLU A 1 102 ? -10.642 5.484 21.088 1.00 94.50 102 GLU A N 1
ATOM 753 C CA . GLU A 1 102 ? -10.616 5.617 22.554 1.00 94.50 102 GLU A CA 1
ATOM 754 C C . GLU A 1 102 ? -10.839 4.275 23.265 1.00 94.50 102 GLU A C 1
ATOM 756 O O . GLU A 1 102 ? -10.149 3.950 24.231 1.00 94.50 102 GLU A O 1
ATOM 761 N N . ARG A 1 103 ? -11.768 3.446 22.771 1.00 93.50 103 ARG A N 1
ATOM 762 C CA . ARG A 1 103 ? -11.955 2.078 23.288 1.00 93.50 103 ARG A CA 1
ATOM 763 C C . ARG A 1 103 ? -10.755 1.185 22.992 1.00 93.50 103 ARG A C 1
ATOM 765 O O . ARG A 1 103 ? -10.375 0.375 23.839 1.00 93.50 103 ARG A O 1
ATOM 772 N N . GLY A 1 104 ? -10.171 1.320 21.802 1.00 95.06 104 GLY A N 1
ATOM 773 C CA . GLY A 1 104 ? -8.948 0.611 21.434 1.00 95.06 104 GLY A CA 1
ATOM 774 C C . GLY A 1 104 ? -7.800 0.964 22.378 1.00 95.06 104 GLY A C 1
ATOM 775 O O . GLY A 1 104 ? -7.116 0.076 22.868 1.00 95.06 104 GLY A O 1
ATOM 776 N N . GLU A 1 105 ? -7.658 2.239 22.733 1.00 95.44 105 GLU A N 1
ATOM 777 C CA . GLU A 1 105 ? -6.656 2.713 23.689 1.00 95.44 105 GLU A CA 1
ATOM 778 C C . GLU A 1 105 ? -6.897 2.165 25.103 1.00 95.44 105 GLU A C 1
ATOM 780 O O . GLU A 1 105 ? -5.981 1.633 25.725 1.00 95.44 105 GLU A O 1
ATOM 785 N N . GLN A 1 106 ? -8.142 2.197 25.589 1.00 94.62 106 GLN A N 1
ATOM 786 C CA . GLN A 1 106 ? -8.510 1.635 26.898 1.00 94.62 106 GLN A CA 1
ATOM 787 C C . GLN A 1 106 ? -8.242 0.126 27.011 1.00 94.62 106 GLN A C 1
ATOM 789 O O . GLN A 1 106 ? -8.041 -0.382 28.114 1.00 94.62 106 GLN A O 1
ATOM 794 N N . SER A 1 107 ? -8.259 -0.587 25.884 1.00 94.06 107 SER A N 1
ATOM 795 C CA . SER A 1 107 ? -8.012 -2.030 25.803 1.00 94.06 107 SER A CA 1
ATOM 796 C C . SER A 1 107 ? -6.604 -2.395 25.310 1.00 94.06 107 SER A C 1
ATOM 798 O O . SER A 1 107 ? -6.319 -3.580 25.161 1.00 94.06 107 SER A O 1
ATOM 800 N N . ASP A 1 108 ? -5.728 -1.407 25.074 1.00 95.00 108 ASP A N 1
ATOM 801 C CA . ASP A 1 108 ? -4.402 -1.561 24.440 1.00 95.00 108 ASP A CA 1
ATOM 802 C C . ASP A 1 108 ? -4.447 -2.346 23.108 1.00 95.00 108 ASP A C 1
ATOM 804 O O . ASP A 1 108 ? -3.526 -3.075 22.734 1.00 95.00 108 ASP A O 1
ATOM 808 N N . SER A 1 109 ? -5.540 -2.187 22.359 1.00 96.38 109 SER A N 1
ATOM 809 C CA . SER A 1 109 ? -5.743 -2.771 21.035 1.00 96.38 109 SER A CA 1
ATOM 810 C C . SER A 1 109 ? -5.076 -1.899 19.970 1.00 96.38 109 SER A C 1
ATOM 812 O O . SER A 1 109 ? -5.667 -0.989 19.378 1.00 96.38 109 SER A O 1
ATOM 814 N N . ARG A 1 110 ? -3.781 -2.155 19.779 1.00 96.62 110 ARG A N 1
ATOM 815 C CA . ARG A 1 110 ? -2.917 -1.411 18.857 1.00 96.62 110 ARG A CA 1
ATOM 816 C C . ARG A 1 110 ? -3.118 -1.821 17.410 1.00 96.62 110 ARG A C 1
ATOM 818 O O . ARG A 1 110 ? -3.358 -2.988 17.097 1.00 96.62 110 ARG A O 1
ATOM 825 N N . PHE A 1 111 ? -2.908 -0.854 16.532 1.00 97.62 111 PHE A N 1
ATOM 826 C CA . PHE A 1 111 ? -2.877 -1.054 15.097 1.00 97.62 111 PHE A CA 1
ATOM 827 C C . PHE A 1 111 ? -1.730 -0.236 14.507 1.00 97.62 111 PHE A C 1
ATOM 829 O O . PHE A 1 111 ? -1.630 0.969 14.733 1.00 97.62 111 PHE A O 1
ATOM 836 N N . GLU A 1 112 ? -0.855 -0.894 13.761 1.00 96.81 112 GLU A N 1
ATOM 837 C CA . GLU A 1 112 ? 0.310 -0.282 13.128 1.00 96.81 112 GLU A CA 1
ATOM 838 C C . GLU A 1 112 ? 0.447 -0.803 11.702 1.00 96.81 112 GLU A C 1
ATOM 840 O O . GLU A 1 112 ? 0.199 -1.981 11.441 1.00 96.81 112 GLU A O 1
ATOM 845 N N . PHE A 1 113 ? 0.876 0.049 10.776 1.00 95.25 113 PHE A N 1
ATOM 846 C CA . PHE A 1 113 ? 1.320 -0.403 9.466 1.00 95.25 113 PHE A CA 1
ATOM 847 C C . PHE A 1 113 ? 2.633 0.239 9.054 1.00 95.25 113 PHE A C 1
ATOM 849 O O . PHE A 1 113 ? 2.949 1.360 9.448 1.00 95.25 113 PHE A O 1
ATOM 856 N N . THR A 1 114 ? 3.320 -0.441 8.141 1.00 93.94 114 THR A N 1
ATOM 857 C CA . THR A 1 114 ? 4.342 0.141 7.271 1.00 93.94 114 THR A CA 1
ATOM 858 C C . THR A 1 114 ? 3.969 -0.193 5.835 1.00 93.94 114 THR A C 1
ATOM 860 O O . THR A 1 114 ? 3.923 -1.368 5.463 1.00 93.94 114 THR A O 1
ATOM 863 N N . LEU A 1 115 ? 3.682 0.831 5.034 1.00 93.38 115 LEU A N 1
ATOM 864 C CA . LEU A 1 115 ? 3.205 0.706 3.660 1.00 93.38 115 LEU A CA 1
ATOM 865 C C . LEU A 1 115 ? 4.140 1.449 2.712 1.00 93.38 115 LEU A C 1
ATOM 867 O O . LEU A 1 115 ? 4.583 2.559 2.988 1.00 93.38 115 LEU A O 1
ATOM 871 N N . THR A 1 116 ? 4.423 0.838 1.572 1.00 93.06 116 THR A N 1
ATOM 872 C CA . THR A 1 116 ? 5.140 1.453 0.462 1.00 93.06 116 THR A CA 1
ATOM 873 C C . THR A 1 116 ? 4.147 1.761 -0.645 1.00 93.06 116 THR A C 1
ATOM 875 O O . THR A 1 116 ? 3.530 0.850 -1.200 1.00 93.06 116 THR A O 1
ATOM 878 N N . VAL A 1 117 ? 4.021 3.045 -0.967 1.00 92.56 117 VAL A N 1
ATOM 879 C CA . VAL A 1 117 ? 3.221 3.554 -2.082 1.00 92.56 117 VAL A CA 1
ATOM 880 C C . VAL A 1 117 ? 4.126 3.708 -3.296 1.00 92.56 117 VAL A C 1
ATOM 882 O O . VAL A 1 117 ? 5.239 4.220 -3.176 1.00 92.56 117 VAL A O 1
ATOM 885 N N . ILE A 1 118 ? 3.660 3.255 -4.455 1.00 94.88 118 ILE A N 1
ATOM 886 C CA . ILE A 1 118 ? 4.402 3.229 -5.714 1.00 94.88 118 ILE A CA 1
ATOM 887 C C . ILE A 1 118 ? 3.494 3.779 -6.813 1.00 94.88 118 ILE A C 1
ATOM 889 O O . ILE A 1 118 ? 2.471 3.173 -7.135 1.00 94.88 118 ILE A O 1
ATOM 893 N N . SER A 1 119 ? 3.883 4.899 -7.414 1.00 94.25 119 SER A N 1
ATOM 894 C CA . SER A 1 119 ? 3.330 5.352 -8.687 1.00 94.25 119 SER A CA 1
ATOM 895 C C . SER A 1 119 ? 4.354 5.134 -9.791 1.00 94.25 119 SER A C 1
ATOM 897 O O . SER A 1 119 ? 5.494 5.584 -9.675 1.00 94.25 119 SER A O 1
ATOM 899 N N . ASP A 1 120 ? 3.940 4.467 -10.865 1.00 93.50 120 ASP A N 1
ATOM 900 C CA . ASP A 1 120 ? 4.761 4.302 -12.067 1.00 93.50 120 ASP A CA 1
ATOM 901 C C . ASP A 1 120 ? 4.805 5.600 -12.903 1.00 93.50 120 ASP A C 1
ATOM 903 O O . ASP A 1 120 ? 5.736 5.798 -13.682 1.00 93.50 120 ASP A O 1
ATOM 907 N N . ASP A 1 121 ? 3.855 6.518 -12.685 1.00 93.50 121 ASP A N 1
ATOM 908 C CA . ASP A 1 121 ? 3.782 7.829 -13.332 1.00 93.50 121 ASP A CA 1
ATOM 909 C C . ASP A 1 121 ? 3.461 8.931 -12.308 1.00 93.50 121 ASP A C 1
ATOM 911 O O . ASP A 1 121 ? 2.348 9.034 -11.778 1.00 93.50 121 ASP A O 1
ATOM 915 N N . VAL A 1 122 ? 4.456 9.764 -11.999 1.00 91.62 122 VAL A N 1
ATOM 916 C CA . VAL A 1 122 ? 4.288 10.903 -11.089 1.00 91.62 122 VAL A CA 1
ATOM 917 C C . VAL A 1 122 ? 3.406 11.998 -11.694 1.00 91.62 122 VAL A C 1
ATOM 919 O O . VAL A 1 122 ? 2.746 12.713 -10.954 1.00 91.62 122 VAL A O 1
ATOM 922 N N . GLU A 1 123 ? 3.345 12.145 -13.016 1.00 91.25 123 GLU A N 1
ATOM 923 C CA . GLU A 1 123 ? 2.531 13.177 -13.664 1.00 91.25 123 GLU A CA 1
ATOM 924 C C . GLU A 1 123 ? 1.045 12.853 -13.550 1.00 91.25 123 GLU A C 1
ATOM 926 O O . GLU A 1 123 ? 0.263 13.676 -13.065 1.00 91.25 123 GLU A O 1
ATOM 931 N N . THR A 1 124 ? 0.673 11.626 -13.914 1.00 91.38 124 THR A N 1
ATOM 932 C CA . THR A 1 124 ? -0.696 11.118 -13.774 1.00 91.38 124 THR A CA 1
ATOM 933 C C . THR A 1 124 ? -1.153 11.162 -12.316 1.00 91.38 124 THR A C 1
ATOM 935 O O . THR A 1 124 ? -2.241 11.658 -12.026 1.00 91.38 124 THR A O 1
ATOM 938 N N . MET A 1 125 ? -0.294 10.757 -11.370 1.00 90.25 125 MET A N 1
ATOM 939 C CA . MET A 1 125 ? -0.606 10.802 -9.934 1.00 90.25 125 MET A CA 1
ATOM 940 C C . MET A 1 125 ? -0.974 12.208 -9.431 1.00 90.25 125 MET A C 1
ATOM 942 O O . MET A 1 125 ? -1.795 12.348 -8.529 1.00 90.25 125 MET A O 1
ATOM 946 N N . LEU A 1 126 ? -0.356 13.255 -9.982 1.00 86.75 126 LEU A N 1
ATOM 947 C CA . LEU A 1 126 ? -0.558 14.633 -9.522 1.00 86.75 126 LEU A CA 1
ATOM 948 C C . LEU A 1 126 ? -1.629 15.386 -10.323 1.00 86.75 126 LEU A C 1
ATOM 950 O O . LEU A 1 126 ? -2.051 16.461 -9.905 1.00 86.75 126 LEU A O 1
ATOM 954 N N . SER A 1 127 ? -2.047 14.874 -11.481 1.00 86.38 127 SER A N 1
ATOM 955 C CA . SER A 1 127 ? -2.961 15.586 -12.384 1.00 86.38 127 SER A CA 1
ATOM 956 C C . SER A 1 127 ? -4.331 14.930 -12.530 1.00 86.38 127 SER A C 1
ATOM 958 O O . SER A 1 127 ? -5.305 15.641 -12.776 1.00 86.38 127 SER A O 1
ATOM 960 N N . GLU A 1 128 ? -4.443 13.616 -12.329 1.00 88.56 128 GLU A N 1
ATOM 961 C CA . GLU A 1 128 ? -5.695 12.881 -12.501 1.00 88.56 128 GLU A CA 1
ATOM 962 C C . GLU A 1 128 ? -6.277 12.437 -11.158 1.00 88.56 128 GLU A C 1
ATOM 964 O O . GLU A 1 128 ? -5.658 11.667 -10.432 1.00 88.56 128 GLU A O 1
ATOM 969 N N . GLU A 1 129 ? -7.509 12.839 -10.831 1.00 82.88 129 GLU A N 1
ATOM 970 C CA . GLU A 1 129 ? -8.180 12.408 -9.586 1.00 82.88 129 GLU A CA 1
ATOM 971 C C . GLU A 1 129 ? -8.425 10.884 -9.545 1.00 82.88 129 GLU A C 1
ATOM 973 O O . GLU A 1 129 ? -8.520 10.284 -8.477 1.00 82.88 129 GLU A O 1
ATOM 978 N N . SER A 1 130 ? -8.516 10.235 -10.710 1.00 84.69 130 SER A N 1
ATOM 979 C CA . SER A 1 130 ? -8.735 8.792 -10.843 1.00 84.69 130 SER A CA 1
ATOM 980 C C . SER A 1 130 ? -7.461 7.947 -10.817 1.00 84.69 130 SER A C 1
ATOM 982 O O . SER A 1 130 ? -7.569 6.726 -10.951 1.00 84.69 130 SER A O 1
ATOM 984 N N . HIS A 1 131 ? -6.272 8.545 -10.662 1.00 89.88 131 HIS A N 1
ATOM 985 C CA . HIS A 1 131 ? -5.021 7.782 -10.633 1.00 89.88 131 HIS A CA 1
ATOM 986 C C . HIS A 1 131 ? -5.062 6.694 -9.556 1.00 89.88 131 HIS A C 1
ATOM 988 O O . HIS A 1 131 ? -5.641 6.889 -8.492 1.00 89.88 131 HIS A O 1
ATOM 994 N N . ALA A 1 132 ? -4.397 5.566 -9.792 1.00 92.69 132 ALA A N 1
ATOM 995 C CA . ALA A 1 132 ? -4.324 4.466 -8.837 1.00 92.69 132 ALA A CA 1
ATOM 996 C C . ALA A 1 132 ? -2.860 4.094 -8.591 1.00 92.69 132 ALA A C 1
ATOM 998 O O . ALA A 1 132 ? -2.274 3.309 -9.337 1.00 92.69 132 ALA A O 1
ATOM 999 N N . ALA A 1 133 ? -2.264 4.659 -7.540 1.00 94.06 133 ALA A N 1
ATOM 1000 C CA . ALA A 1 133 ? -0.939 4.241 -7.104 1.00 94.06 133 ALA A CA 1
ATOM 1001 C C . ALA A 1 133 ? -1.037 2.886 -6.389 1.00 94.06 133 ALA A C 1
ATOM 1003 O O . ALA A 1 133 ? -1.996 2.611 -5.663 1.00 94.06 133 ALA A O 1
ATOM 1004 N N . LYS A 1 134 ? -0.037 2.030 -6.588 1.00 97.00 134 LYS A N 1
ATOM 1005 C CA . LYS A 1 134 ? 0.045 0.718 -5.944 1.00 97.00 134 LYS A CA 1
ATOM 1006 C C . LYS A 1 134 ? 0.499 0.885 -4.503 1.00 97.00 134 LYS A C 1
ATOM 1008 O O . LYS A 1 134 ? 1.314 1.753 -4.198 1.00 97.00 134 LYS A O 1
ATOM 1013 N N . MET A 1 135 ? 0.025 0.011 -3.628 1.00 95.00 135 MET A N 1
ATOM 1014 C CA . MET A 1 135 ? 0.420 -0.003 -2.228 1.00 95.00 135 MET A CA 1
ATOM 1015 C C . MET A 1 135 ? 0.608 -1.436 -1.730 1.00 95.00 135 MET A C 1
ATOM 1017 O O . MET A 1 135 ? -0.213 -2.315 -1.988 1.00 95.00 135 MET A O 1
ATOM 1021 N N . VAL A 1 136 ? 1.707 -1.674 -1.020 1.00 97.94 136 VAL A N 1
ATOM 1022 C CA . VAL A 1 136 ? 2.047 -2.968 -0.407 1.00 97.94 136 VAL A CA 1
ATOM 1023 C C . VAL A 1 136 ? 2.718 -2.743 0.939 1.00 97.94 136 VAL A C 1
ATOM 1025 O O . VAL A 1 136 ? 3.295 -1.682 1.170 1.00 97.94 136 VAL A O 1
ATOM 1028 N N . GLY A 1 137 ? 2.699 -3.736 1.822 1.00 96.00 137 GLY A N 1
ATOM 1029 C CA . GLY A 1 137 ? 3.436 -3.640 3.079 1.00 96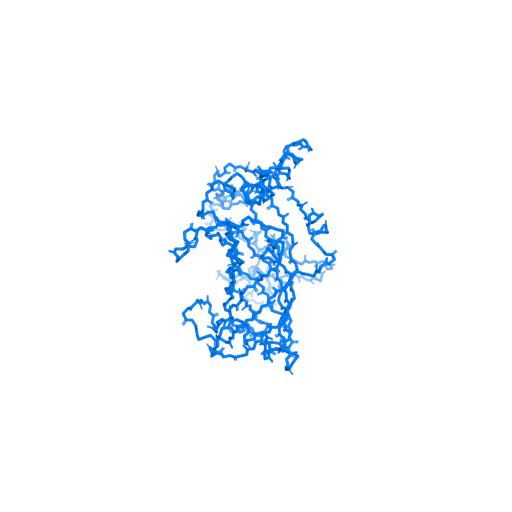.00 137 GLY A CA 1
ATOM 1030 C C . GLY A 1 137 ? 2.977 -4.633 4.132 1.00 96.00 137 GLY A C 1
ATOM 1031 O O . GLY A 1 137 ? 2.543 -5.741 3.813 1.00 96.00 137 GLY A O 1
ATOM 1032 N N . SER A 1 138 ? 3.083 -4.235 5.393 1.00 97.69 138 SER A N 1
ATOM 1033 C CA . SER A 1 138 ? 2.738 -5.073 6.539 1.00 97.69 138 SER A CA 1
ATOM 1034 C C . SER A 1 138 ? 1.907 -4.314 7.560 1.00 97.69 138 SER A C 1
ATOM 1036 O O . SER A 1 138 ? 2.130 -3.124 7.783 1.00 97.69 138 SER A O 1
ATOM 1038 N N . VAL A 1 139 ? 1.001 -5.033 8.218 1.00 98.19 139 VAL A N 1
ATOM 1039 C CA . VAL A 1 139 ? 0.155 -4.522 9.299 1.00 98.19 139 VAL A CA 1
ATOM 1040 C C . VAL A 1 139 ? 0.361 -5.368 10.550 1.00 98.19 139 VAL A C 1
ATOM 1042 O O . VAL A 1 139 ? 0.285 -6.592 10.490 1.00 98.19 139 VAL A O 1
ATOM 1045 N N . THR A 1 140 ? 0.566 -4.728 11.695 1.00 98.06 140 THR A N 1
ATOM 1046 C CA . THR A 1 140 ? 0.579 -5.370 13.011 1.00 98.06 140 THR A CA 1
ATOM 1047 C C . THR A 1 140 ? -0.678 -4.951 13.765 1.00 98.06 140 THR A C 1
ATOM 1049 O O . THR A 1 140 ? -0.829 -3.791 14.140 1.00 98.06 140 THR A O 1
ATOM 1052 N N . ALA A 1 141 ? -1.585 -5.901 13.985 1.00 97.12 141 ALA A N 1
ATOM 1053 C CA . ALA A 1 141 ? -2.838 -5.683 14.702 1.00 97.12 141 ALA A CA 1
ATOM 1054 C C . ALA A 1 141 ? -3.187 -6.942 15.520 1.00 97.12 141 ALA A C 1
ATOM 1056 O O . ALA A 1 141 ? -3.828 -7.850 14.983 1.00 97.12 141 ALA A O 1
ATOM 1057 N N . PRO A 1 142 ? -2.769 -7.029 16.801 1.00 96.25 142 PRO A N 1
ATOM 1058 C CA . PRO A 1 142 ? -2.959 -8.222 17.635 1.00 96.25 142 PRO A CA 1
ATOM 1059 C C . PRO A 1 142 ? -4.419 -8.662 17.803 1.00 96.25 142 PRO A C 1
ATOM 1061 O O . PRO A 1 142 ? -4.683 -9.844 17.999 1.00 96.25 142 PRO A O 1
ATOM 1064 N N . ALA A 1 143 ? -5.366 -7.725 17.690 1.00 94.12 143 ALA A N 1
ATOM 1065 C CA . ALA A 1 143 ? -6.799 -8.022 17.703 1.00 94.12 143 ALA A CA 1
ATOM 1066 C C . ALA A 1 143 ? -7.260 -8.839 16.477 1.00 94.12 143 ALA A C 1
ATOM 1068 O O . ALA A 1 143 ? -8.248 -9.564 16.551 1.00 94.12 143 ALA A O 1
ATOM 1069 N N . LEU A 1 144 ? -6.539 -8.755 15.353 1.00 95.00 144 LEU A N 1
ATOM 1070 C CA . LEU A 1 144 ? -6.869 -9.459 14.109 1.00 95.00 144 LEU A CA 1
ATOM 1071 C C . LEU A 1 144 ? -6.046 -10.737 13.910 1.00 95.00 144 LEU A C 1
ATOM 1073 O O . LEU A 1 144 ? -6.545 -11.703 13.335 1.00 95.00 144 LEU A O 1
ATOM 1077 N N . SER A 1 145 ? -4.779 -10.733 14.332 1.00 96.38 145 SER A N 1
ATOM 1078 C CA . SER A 1 145 ? -3.836 -11.835 14.118 1.00 96.38 145 SER A CA 1
ATOM 1079 C C . SER A 1 145 ? -2.679 -11.774 15.115 1.00 96.38 145 SER A C 1
ATOM 1081 O O . SER A 1 145 ? -2.183 -10.697 15.441 1.00 96.38 145 SER A O 1
ATOM 1083 N N . ASP A 1 146 ? -2.198 -12.941 15.549 1.00 95.88 146 ASP A N 1
ATOM 1084 C CA . ASP A 1 146 ? -1.032 -13.078 16.434 1.00 95.88 146 ASP A CA 1
ATOM 1085 C C . ASP A 1 146 ? 0.300 -12.716 15.749 1.00 95.88 146 ASP A C 1
ATOM 1087 O O . ASP A 1 146 ? 1.310 -12.462 16.409 1.00 95.88 146 ASP A O 1
ATOM 1091 N N . ARG A 1 147 ? 0.302 -12.681 14.413 1.00 96.69 147 ARG A N 1
ATOM 1092 C CA . ARG A 1 147 ? 1.436 -12.323 13.557 1.00 96.69 147 ARG A CA 1
ATOM 1093 C C . ARG A 1 147 ? 1.078 -11.199 12.588 1.00 96.69 147 ARG A C 1
ATOM 1095 O O . ARG A 1 147 ? -0.101 -11.053 12.253 1.00 96.69 147 ARG A O 1
ATOM 1102 N N . PRO A 1 148 ? 2.078 -10.448 12.084 1.00 97.81 148 PRO A N 1
ATOM 1103 C CA . PRO A 1 148 ? 1.841 -9.405 11.096 1.00 97.81 148 PRO A CA 1
ATOM 1104 C C . PRO A 1 148 ? 1.076 -9.922 9.873 1.00 97.81 148 PRO A C 1
ATOM 1106 O O . PRO A 1 148 ? 1.382 -10.990 9.336 1.00 97.81 148 PRO A O 1
ATOM 1109 N N . LEU A 1 149 ? 0.088 -9.147 9.438 1.00 98.31 149 LEU A N 1
ATOM 1110 C CA . LEU A 1 149 ? -0.669 -9.371 8.218 1.00 98.31 149 LEU A CA 1
ATOM 1111 C C . LEU A 1 149 ? 0.104 -8.795 7.029 1.00 98.31 149 LEU A C 1
ATOM 1113 O O . LEU A 1 149 ? 0.775 -7.765 7.141 1.00 98.31 149 LEU A O 1
ATOM 1117 N N . THR A 1 150 ? -0.021 -9.442 5.873 1.00 98.44 150 THR A N 1
ATOM 1118 C CA . THR A 1 150 ? 0.557 -8.947 4.618 1.00 98.44 150 THR A CA 1
ATOM 1119 C C . THR A 1 150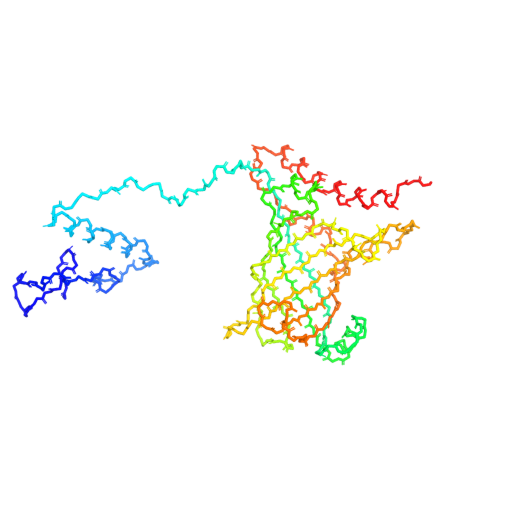 ? -0.464 -8.078 3.897 1.00 98.44 150 THR A C 1
ATOM 1121 O O . THR A 1 150 ? -1.574 -8.536 3.628 1.00 98.44 150 THR A O 1
ATOM 1124 N N . ALA A 1 151 ? -0.084 -6.843 3.570 1.00 97.94 151 ALA A N 1
ATOM 1125 C CA . ALA A 1 151 ? -0.882 -5.936 2.759 1.00 97.94 151 ALA A CA 1
ATOM 1126 C C . ALA A 1 151 ? -0.550 -6.112 1.273 1.00 97.94 151 ALA A C 1
ATOM 1128 O O . ALA A 1 151 ? 0.598 -5.941 0.853 1.00 97.94 151 ALA A O 1
ATOM 1129 N N . THR A 1 152 ? -1.564 -6.447 0.480 1.00 97.25 152 THR A N 1
ATOM 1130 C CA . THR A 1 152 ? -1.459 -6.705 -0.961 1.00 97.25 152 THR A CA 1
ATOM 1131 C C . THR A 1 152 ? -2.619 -6.065 -1.713 1.00 97.25 152 THR A C 1
ATOM 1133 O O . THR A 1 152 ? -3.588 -5.610 -1.103 1.00 97.25 152 THR A O 1
ATOM 1136 N N . GLU A 1 153 ? -2.505 -6.014 -3.044 1.00 96.19 153 GLU A N 1
ATOM 1137 C CA . GLU A 1 153 ? -3.534 -5.440 -3.926 1.00 96.19 153 GLU A CA 1
ATOM 1138 C C . GLU A 1 153 ? -3.971 -4.033 -3.478 1.00 96.19 153 GLU A C 1
ATOM 1140 O O . GLU A 1 153 ? -5.139 -3.661 -3.571 1.00 96.19 153 GLU A O 1
ATOM 1145 N N . GLY A 1 154 ? -3.026 -3.263 -2.930 1.00 96.75 154 GLY A N 1
ATOM 1146 C CA . GLY A 1 154 ? -3.316 -1.957 -2.378 1.00 96.75 154 GLY A CA 1
ATOM 1147 C C . GLY A 1 154 ? -3.436 -0.900 -3.466 1.00 96.75 154 GLY A C 1
ATOM 1148 O O . GLY A 1 154 ? -2.614 -0.835 -4.382 1.00 96.75 154 GLY A O 1
ATOM 1149 N N . VAL A 1 155 ? -4.443 -0.050 -3.320 1.00 97.06 155 VAL A N 1
ATOM 1150 C CA . VAL A 1 155 ? -4.709 1.122 -4.144 1.00 97.06 155 VAL A CA 1
ATOM 1151 C C . VAL A 1 155 ? -4.680 2.352 -3.250 1.00 97.06 155 VAL A C 1
ATOM 1153 O O . VAL A 1 155 ? -5.413 2.443 -2.261 1.00 97.06 155 VAL A O 1
ATOM 1156 N N . PHE A 1 156 ? -3.837 3.302 -3.630 1.00 94.50 156 PHE A N 1
ATOM 1157 C CA . PHE A 1 156 ? -3.732 4.614 -3.023 1.00 94.50 156 PHE A CA 1
ATOM 1158 C C . PHE A 1 156 ? -4.182 5.681 -4.023 1.00 94.50 156 PHE A C 1
ATOM 1160 O O . PHE A 1 156 ? -3.738 5.691 -5.175 1.00 94.50 156 PHE A O 1
ATOM 1167 N N . ASN A 1 157 ? -5.054 6.579 -3.571 1.00 93.12 157 ASN A N 1
ATOM 1168 C CA . ASN A 1 157 ? -5.478 7.753 -4.326 1.00 93.12 157 ASN A CA 1
ATOM 1169 C C . ASN A 1 157 ? -5.144 9.011 -3.517 1.00 93.12 157 ASN A C 1
ATOM 1171 O O . ASN A 1 157 ? -5.588 9.162 -2.376 1.00 93.12 157 ASN A O 1
ATOM 1175 N N . LEU A 1 158 ? -4.383 9.916 -4.120 1.00 86.69 158 LEU A N 1
ATOM 1176 C CA . LEU A 1 158 ? -3.971 11.191 -3.547 1.00 86.69 158 LEU A CA 1
ATOM 1177 C C . LEU A 1 158 ? -4.981 12.294 -3.908 1.00 86.69 158 LEU A C 1
ATOM 1179 O O . LEU A 1 158 ? -5.244 12.524 -5.081 1.00 86.69 158 LEU A O 1
ATOM 1183 N N . LEU A 1 159 ? -5.494 13.017 -2.909 1.00 80.50 159 LEU A N 1
ATOM 1184 C CA . LEU A 1 159 ? -6.310 14.230 -3.091 1.00 80.50 159 LEU A CA 1
ATOM 1185 C C . LEU A 1 159 ? -7.529 14.060 -4.018 1.00 80.50 159 LEU A C 1
ATOM 1187 O O . LEU A 1 159 ? -7.733 14.832 -4.954 1.00 80.50 159 LEU A O 1
ATOM 1191 N N . VAL A 1 160 ? -8.367 13.065 -3.739 1.00 86.75 160 VAL A N 1
ATOM 1192 C CA . VAL A 1 160 ? -9.669 12.922 -4.408 1.00 86.75 160 VAL A CA 1
ATOM 1193 C C . VAL A 1 160 ? -10.722 13.768 -3.705 1.00 86.75 160 VAL A C 1
ATOM 1195 O O . VAL A 1 160 ? -10.689 13.893 -2.485 1.00 86.75 160 VAL A O 1
ATOM 1198 N N . LYS A 1 161 ? -11.685 14.321 -4.443 1.00 86.56 161 LYS A N 1
ATOM 1199 C CA . LYS A 1 161 ? -12.777 15.095 -3.838 1.00 86.56 161 LYS A CA 1
ATOM 1200 C C . LYS A 1 161 ? -13.637 14.234 -2.919 1.00 86.56 161 LYS A C 1
ATOM 1202 O O . LYS A 1 161 ? -13.981 13.096 -3.264 1.00 86.56 161 LYS A O 1
ATOM 1207 N N . ASP A 1 162 ? -14.007 14.792 -1.774 1.00 85.62 162 ASP A N 1
ATOM 1208 C CA . ASP A 1 162 ? -15.074 14.236 -0.958 1.00 85.62 162 ASP A CA 1
ATOM 1209 C C . ASP A 1 162 ? -16.431 14.562 -1.618 1.00 85.62 162 ASP A C 1
ATOM 1211 O O . ASP A 1 162 ? -16.752 15.736 -1.811 1.00 85.62 162 ASP A O 1
ATOM 1215 N N . PRO A 1 163 ? -17.235 13.561 -2.026 1.00 83.44 163 PRO A N 1
ATOM 1216 C CA . PRO A 1 163 ? -18.557 13.818 -2.597 1.00 83.44 163 PRO A CA 1
ATOM 1217 C C . PRO A 1 163 ? -19.521 14.487 -1.608 1.00 83.44 163 PRO A C 1
ATOM 1219 O O . PRO A 1 163 ? -20.464 15.143 -2.051 1.00 83.44 163 PRO A O 1
ATOM 1222 N N . ASP A 1 164 ? -19.294 14.324 -0.303 1.00 84.69 164 ASP A N 1
ATOM 1223 C CA . ASP A 1 164 ? -20.175 14.841 0.743 1.00 84.69 164 ASP A CA 1
ATOM 1224 C C . ASP A 1 164 ? -19.749 16.242 1.226 1.00 84.69 164 ASP A C 1
ATOM 1226 O O . ASP A 1 164 ? -20.572 16.986 1.763 1.00 84.69 164 ASP A O 1
ATOM 1230 N N . HIS A 1 165 ? -18.495 16.640 0.975 1.00 82.25 165 HIS A N 1
ATOM 1231 C CA . HIS A 1 165 ? -17.919 17.908 1.428 1.00 82.25 165 HIS A CA 1
ATOM 1232 C C . HIS A 1 165 ? -17.114 18.576 0.301 1.00 82.25 165 HIS A C 1
ATOM 1234 O O . HIS A 1 165 ? -15.991 18.185 -0.005 1.00 82.25 165 HIS A O 1
ATOM 1240 N N . ALA A 1 166 ? -17.692 19.611 -0.319 1.00 78.19 166 ALA A N 1
ATOM 1241 C CA . ALA A 1 166 ? -17.148 20.240 -1.530 1.00 78.19 166 ALA A CA 1
ATOM 1242 C C . ALA A 1 166 ? -15.735 20.837 -1.367 1.00 78.19 166 ALA A C 1
ATOM 1244 O O . ALA A 1 166 ? -14.978 20.860 -2.338 1.00 78.19 166 ALA A O 1
ATOM 1245 N N . ASP A 1 167 ? -15.390 21.264 -0.151 1.00 78.81 167 ASP A N 1
ATOM 1246 C CA . ASP A 1 167 ? -14.114 21.906 0.192 1.00 78.81 167 ASP A CA 1
ATOM 1247 C C . ASP A 1 167 ? -13.135 20.932 0.883 1.00 78.81 167 ASP A C 1
ATOM 1249 O O . ASP A 1 167 ? -12.137 21.339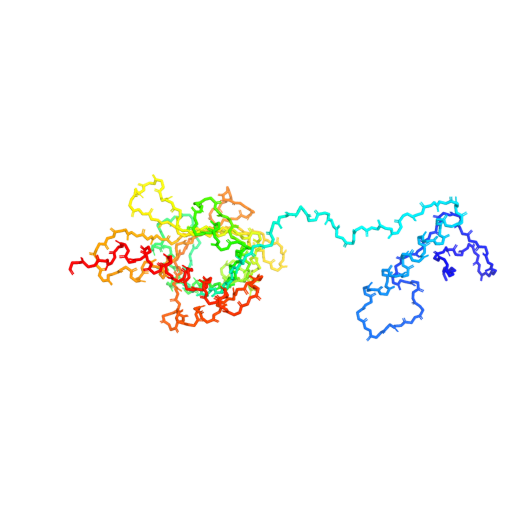 1.480 1.00 78.81 167 ASP A O 1
ATOM 1253 N N . THR A 1 168 ? -13.417 19.626 0.805 1.00 81.75 168 THR A N 1
ATOM 1254 C CA . THR A 1 168 ? -12.612 18.574 1.430 1.00 81.75 168 THR A CA 1
ATOM 1255 C C . THR A 1 168 ? -11.995 17.660 0.379 1.00 81.75 168 THR A C 1
ATOM 1257 O O . THR A 1 168 ? -12.657 17.130 -0.521 1.00 81.75 168 THR A O 1
ATOM 1260 N N . LEU A 1 169 ? -10.695 17.421 0.528 1.00 83.38 169 LEU A N 1
ATOM 1261 C CA . LEU A 1 169 ? -9.945 16.438 -0.241 1.00 83.38 169 LEU A CA 1
ATOM 1262 C C . LEU A 1 169 ? -9.601 15.236 0.637 1.00 83.38 169 LEU A C 1
ATOM 1264 O O . LEU A 1 169 ? -9.321 15.360 1.828 1.00 83.38 169 LEU A O 1
ATOM 1268 N N . LEU A 1 170 ? -9.581 14.057 0.028 1.00 87.38 170 LEU A N 1
ATOM 1269 C CA . LEU A 1 170 ? -9.294 12.795 0.689 1.00 87.38 170 LEU A CA 1
ATOM 1270 C C . LEU A 1 170 ? -8.019 12.166 0.129 1.00 87.38 170 LEU A C 1
ATOM 1272 O O . LEU A 1 170 ? -7.820 12.093 -1.084 1.00 87.38 170 LEU A O 1
ATOM 1276 N N . MET A 1 171 ? -7.190 11.615 1.009 1.00 89.50 171 MET A N 1
ATOM 1277 C CA . MET A 1 171 ? -6.195 10.607 0.629 1.00 89.50 171 MET A CA 1
ATOM 1278 C C . MET A 1 171 ? -6.766 9.238 0.965 1.00 89.50 171 MET A C 1
ATOM 1280 O O . MET A 1 171 ? -6.956 8.949 2.144 1.00 89.50 171 MET A O 1
ATOM 1284 N N . ARG A 1 172 ? -7.079 8.410 -0.037 1.00 93.88 172 ARG A N 1
ATOM 1285 C CA . ARG A 1 172 ? -7.764 7.122 0.157 1.00 93.88 172 ARG A CA 1
ATOM 1286 C C . ARG A 1 172 ? -6.792 5.952 0.082 1.00 93.88 172 ARG A C 1
ATOM 1288 O O . ARG A 1 172 ? -5.978 5.866 -0.832 1.00 93.88 172 ARG A O 1
ATOM 1295 N N . TYR A 1 173 ? -6.955 5.027 1.016 1.00 96.25 173 TYR A N 1
ATOM 1296 C CA . TYR A 1 173 ? -6.180 3.806 1.173 1.00 96.25 173 TYR A CA 1
ATOM 1297 C C . TYR A 1 173 ? -7.143 2.628 1.091 1.00 96.25 173 TYR A C 1
ATOM 1299 O O . TYR A 1 173 ? -8.109 2.565 1.849 1.00 96.25 173 TYR A O 1
ATOM 1307 N N . ARG A 1 174 ? -6.897 1.690 0.182 1.00 97.88 174 ARG A N 1
ATOM 1308 C CA . ARG A 1 174 ? -7.671 0.448 0.063 1.00 97.88 174 ARG A CA 1
ATOM 1309 C C . ARG A 1 174 ? -6.714 -0.701 -0.162 1.00 97.88 174 ARG A C 1
ATOM 1311 O O . ARG A 1 174 ? -5.827 -0.561 -0.992 1.00 97.88 174 ARG A O 1
ATOM 1318 N N . MET A 1 175 ? -6.840 -1.801 0.570 1.00 98.06 175 MET A N 1
ATOM 1319 C CA . MET A 1 175 ? -5.948 -2.954 0.406 1.00 98.06 175 MET A CA 1
ATOM 1320 C C . MET A 1 175 ? -6.542 -4.230 0.991 1.00 98.06 175 MET A C 1
ATOM 1322 O O . MET A 1 175 ? -7.337 -4.184 1.932 1.00 98.06 175 MET A O 1
ATOM 1326 N N . LYS A 1 176 ? -6.081 -5.375 0.486 1.00 98.44 176 LYS A N 1
ATOM 1327 C CA . LYS A 1 176 ? -6.309 -6.668 1.129 1.00 98.44 176 LYS A CA 1
ATOM 1328 C C . LYS A 1 176 ? -5.247 -6.910 2.189 1.00 98.44 176 LYS A C 1
ATOM 1330 O O . LYS A 1 176 ? -4.057 -6.707 1.944 1.00 98.44 176 LYS A O 1
ATOM 1335 N N . LEU A 1 177 ? -5.679 -7.396 3.343 1.00 98.38 177 LEU A N 1
ATOM 1336 C CA . LEU A 1 177 ? -4.826 -7.877 4.417 1.00 98.38 177 LEU A CA 1
ATOM 1337 C C . LEU A 1 177 ? -5.010 -9.384 4.545 1.00 98.38 177 LEU A C 1
ATOM 1339 O O . LEU A 1 177 ? -6.127 -9.874 4.679 1.00 98.38 177 LEU A O 1
ATOM 1343 N N . THR A 1 178 ? -3.914 -10.129 4.509 1.00 98.06 178 THR A N 1
ATOM 1344 C CA . THR A 1 178 ? -3.942 -11.587 4.664 1.00 98.06 178 THR A CA 1
ATOM 1345 C C . THR A 1 178 ? -3.115 -11.981 5.874 1.00 98.06 178 THR A C 1
ATOM 1347 O O . THR A 1 178 ? -1.948 -11.596 5.996 1.00 98.06 178 THR A O 1
ATOM 1350 N N . THR A 1 179 ? -3.721 -12.729 6.788 1.00 96.75 179 THR A N 1
ATOM 1351 C CA . THR A 1 179 ? -3.019 -13.332 7.922 1.00 96.75 179 THR A CA 1
ATOM 1352 C C . THR A 1 179 ? -2.127 -14.481 7.448 1.00 96.75 179 THR A C 1
ATOM 1354 O O . THR A 1 179 ? -2.270 -14.997 6.339 1.00 96.75 179 THR A O 1
ATOM 1357 N N . PHE A 1 180 ? -1.206 -14.939 8.297 1.00 92.00 180 PHE A N 1
ATOM 1358 C CA . PHE A 1 180 ? -0.330 -16.059 7.937 1.00 92.00 180 PHE A CA 1
ATOM 1359 C C . PHE A 1 180 ? -1.095 -17.363 7.643 1.00 92.00 180 PHE A C 1
ATOM 1361 O O . PHE A 1 180 ? -0.654 -18.166 6.826 1.00 92.00 180 PHE A O 1
ATOM 1368 N N . ASP A 1 181 ? -2.220 -17.596 8.319 1.00 92.62 181 ASP A N 1
ATOM 1369 C CA . ASP A 1 181 ? -3.089 -18.763 8.127 1.00 92.62 181 ASP A CA 1
ATOM 1370 C C . ASP A 1 181 ? -4.096 -18.597 6.971 1.00 92.62 181 ASP A C 1
ATOM 1372 O O . ASP A 1 181 ? -4.887 -19.502 6.716 1.00 92.62 181 ASP A O 1
ATOM 1376 N N . GLY A 1 182 ? -4.031 -17.484 6.230 1.00 92.69 182 GLY A N 1
ATOM 1377 C CA . GLY A 1 182 ? -4.809 -17.261 5.011 1.00 92.69 182 GLY A CA 1
ATOM 1378 C C . GLY A 1 182 ? -6.185 -16.627 5.223 1.00 92.69 182 GLY A C 1
ATOM 1379 O O . GLY A 1 182 ? -6.965 -16.562 4.275 1.00 92.69 182 GLY A O 1
ATOM 1380 N N . LYS A 1 183 ? -6.504 -16.145 6.431 1.00 95.94 183 LYS A N 1
ATOM 1381 C CA . LYS A 1 183 ? -7.717 -15.357 6.676 1.00 95.94 183 LYS A CA 1
ATOM 1382 C C . LYS A 1 183 ? -7.581 -13.978 6.020 1.00 95.94 183 LYS A C 1
ATOM 1384 O O . LYS A 1 183 ? -6.591 -13.273 6.224 1.00 95.94 183 LYS A O 1
ATOM 1389 N N . GLY A 1 184 ? -8.588 -13.613 5.230 1.00 97.12 184 GLY A N 1
ATOM 1390 C CA . GLY A 1 184 ? -8.666 -12.335 4.526 1.00 97.12 184 GLY A CA 1
ATOM 1391 C C . GLY A 1 184 ? -9.418 -11.268 5.318 1.00 97.12 184 GLY A C 1
ATOM 1392 O O . GLY A 1 184 ? -10.453 -11.541 5.935 1.00 97.12 184 GLY A O 1
ATOM 1393 N N . TYR A 1 185 ? -8.894 -10.050 5.262 1.00 98.12 185 TYR A N 1
ATOM 1394 C CA . TYR A 1 185 ? -9.553 -8.822 5.680 1.00 98.12 185 TYR A CA 1
ATOM 1395 C C . TYR A 1 185 ? -9.384 -7.759 4.596 1.00 98.12 185 TYR A C 1
ATOM 1397 O O . TYR A 1 185 ? -8.390 -7.747 3.865 1.00 98.12 185 TYR A O 1
ATOM 1405 N N . TYR A 1 186 ? -10.313 -6.813 4.540 1.00 98.38 186 TYR A N 1
ATOM 1406 C CA . TYR A 1 186 ? -10.233 -5.679 3.636 1.00 98.38 186 TYR A CA 1
ATOM 1407 C C . TYR A 1 186 ? -10.113 -4.389 4.431 1.00 98.38 186 TYR A C 1
ATOM 1409 O O . TYR A 1 186 ? -10.948 -4.076 5.278 1.00 98.38 186 TYR A O 1
ATOM 1417 N N . PHE A 1 187 ? -9.043 -3.649 4.177 1.00 98.31 187 PHE A N 1
ATOM 1418 C CA . PHE A 1 187 ? -8.747 -2.396 4.847 1.00 98.31 187 PHE A CA 1
ATOM 1419 C C . PHE A 1 187 ? -9.155 -1.235 3.952 1.00 98.31 187 PHE A C 1
ATOM 1421 O O . PHE A 1 187 ? -8.722 -1.149 2.800 1.00 98.31 187 PHE A O 1
ATOM 1428 N N . THR A 1 188 ? -9.921 -0.310 4.517 1.00 97.81 188 THR A N 1
ATOM 1429 C CA . THR A 1 188 ? -10.151 1.013 3.949 1.00 97.81 188 THR A CA 1
ATOM 1430 C C . THR A 1 188 ? -9.675 2.072 4.925 1.00 97.81 188 THR A C 1
ATOM 1432 O O . THR A 1 188 ? -9.801 1.934 6.141 1.00 97.81 188 THR A O 1
ATOM 1435 N N . GLY A 1 189 ? -9.125 3.153 4.399 1.00 95.88 189 GLY A N 1
ATOM 1436 C CA . GLY A 1 189 ? -8.789 4.305 5.205 1.00 95.88 189 GLY A CA 1
ATOM 1437 C C . GLY A 1 189 ? -8.807 5.584 4.400 1.00 95.88 189 GLY A C 1
ATOM 1438 O O . GLY A 1 189 ? -8.664 5.571 3.174 1.00 95.88 189 GLY A O 1
ATOM 1439 N N . PHE A 1 190 ? -8.995 6.695 5.094 1.00 93.69 190 PHE A N 1
ATOM 1440 C CA . PHE A 1 190 ? -8.906 8.005 4.482 1.00 93.69 190 PHE A CA 1
ATOM 1441 C C . PHE A 1 190 ? -8.293 9.027 5.433 1.00 93.69 190 PHE A C 1
ATOM 1443 O O . PHE A 1 190 ? -8.531 9.000 6.642 1.00 93.69 190 PHE A O 1
ATOM 1450 N N . LYS A 1 191 ? -7.489 9.928 4.871 1.00 88.44 191 LYS A N 1
ATOM 1451 C CA . LYS A 1 191 ? -7.124 11.193 5.514 1.00 88.44 191 LYS A CA 1
ATOM 1452 C C . LYS A 1 191 ? -8.007 12.278 4.932 1.00 88.44 191 LYS A C 1
ATOM 1454 O O . LYS A 1 191 ? -8.193 12.294 3.716 1.00 88.44 191 LYS A O 1
ATOM 1459 N N . SER A 1 192 ? -8.533 13.145 5.786 1.00 84.75 192 SER A N 1
ATOM 1460 C CA . SER A 1 192 ? -9.351 14.285 5.381 1.00 84.75 192 SER A CA 1
ATOM 1461 C C . SER A 1 192 ? -8.504 15.544 5.409 1.00 84.75 192 SER A C 1
ATOM 1463 O O . SER A 1 192 ? -7.800 15.774 6.386 1.00 84.75 192 SER A O 1
ATOM 1465 N N . ILE A 1 193 ? -8.572 16.348 4.356 1.00 75.88 193 ILE A N 1
ATOM 1466 C CA . ILE A 1 193 ? -7.843 17.608 4.227 1.00 75.88 193 ILE A CA 1
ATOM 1467 C C . ILE A 1 193 ? -8.881 18.678 3.920 1.00 75.88 193 ILE A C 1
ATOM 1469 O O . ILE A 1 193 ? -9.502 18.634 2.859 1.00 75.88 193 ILE A O 1
ATOM 1473 N N . HIS A 1 194 ? -9.097 19.580 4.874 1.00 68.88 194 HIS A N 1
ATOM 1474 C CA . HIS A 1 194 ? -10.042 20.689 4.754 1.00 68.88 194 HIS A CA 1
ATOM 1475 C C . HIS A 1 194 ? -9.315 21.962 4.313 1.00 68.88 194 HIS A C 1
ATOM 1477 O O . HIS A 1 194 ? -8.203 22.233 4.773 1.00 68.88 194 HIS A O 1
ATOM 1483 N N . ASP A 1 195 ? -9.954 22.744 3.444 1.00 57.31 195 ASP A N 1
ATOM 1484 C CA . ASP A 1 195 ? -9.455 24.035 2.958 1.00 57.31 195 ASP A CA 1
ATOM 1485 C C . ASP A 1 195 ? -9.790 25.188 3.933 1.00 57.31 195 ASP A C 1
ATOM 1487 O O . ASP A 1 195 ? -10.462 26.151 3.570 1.00 57.31 195 ASP A O 1
ATOM 1491 N N . ASP A 1 196 ? -9.367 25.080 5.202 1.00 49.09 196 ASP A N 1
ATOM 1492 C CA . ASP A 1 196 ? -9.598 26.122 6.217 1.00 49.09 196 ASP A CA 1
ATOM 1493 C C . ASP A 1 196 ? -8.329 26.971 6.478 1.00 49.09 196 ASP A C 1
ATOM 1495 O O . ASP A 1 196 ? -7.255 26.425 6.761 1.00 49.09 196 ASP A O 1
ATOM 1499 N N . PRO A 1 197 ? -8.419 28.319 6.461 1.00 38.97 197 PRO A N 1
ATOM 1500 C CA . PRO A 1 197 ? -7.287 29.198 6.748 1.00 38.97 197 PRO A CA 1
ATOM 1501 C C . PRO A 1 197 ? -6.925 29.186 8.245 1.00 38.97 197 PRO A C 1
ATOM 1503 O O . PRO A 1 197 ? -7.613 29.776 9.079 1.00 38.97 197 PRO A O 1
ATOM 1506 N N . GLY A 1 198 ? -5.800 28.557 8.600 1.00 40.44 198 GLY A N 1
ATOM 1507 C CA . GLY A 1 198 ? -5.278 28.522 9.971 1.00 40.44 198 GLY A CA 1
ATOM 1508 C C . GLY A 1 198 ? -4.033 27.642 10.143 1.00 40.44 198 GLY A C 1
ATOM 1509 O O . GLY A 1 198 ? -3.706 26.835 9.285 1.00 40.44 198 GLY A O 1
ATOM 1510 N N . PHE A 1 199 ? -3.328 27.789 11.272 1.00 34.97 199 PHE A N 1
ATOM 1511 C CA . PHE A 1 199 ? -2.129 27.003 11.639 1.00 34.97 199 PHE A CA 1
ATOM 1512 C C . PHE A 1 199 ? -2.430 25.540 12.054 1.00 34.97 199 PHE A C 1
ATOM 1514 O O . PHE A 1 199 ? -1.496 24.801 12.365 1.00 34.97 199 PHE A O 1
ATOM 1521 N N . ASP A 1 200 ? -3.705 25.131 12.103 1.00 39.38 200 ASP A N 1
ATOM 1522 C CA . ASP A 1 200 ? -4.161 23.861 12.710 1.00 39.38 200 ASP A CA 1
ATOM 1523 C C . ASP A 1 200 ? -4.168 22.659 11.736 1.00 39.38 200 ASP A C 1
ATOM 1525 O O . ASP A 1 200 ? -4.381 21.511 12.113 1.00 39.38 200 ASP A O 1
ATOM 1529 N N . THR A 1 201 ? -3.850 22.891 10.466 1.00 40.62 201 THR A N 1
ATOM 1530 C CA . THR A 1 201 ? -3.996 21.934 9.353 1.00 40.62 201 THR A CA 1
ATOM 1531 C C . THR A 1 201 ? -2.846 20.915 9.230 1.00 40.62 201 THR A C 1
ATOM 1533 O O . THR A 1 201 ? -2.891 20.002 8.400 1.00 40.62 201 THR A O 1
ATOM 1536 N N . TRP A 1 202 ? -1.815 20.989 10.084 1.00 44.91 202 TRP A N 1
ATOM 1537 C CA . TRP A 1 202 ? -0.752 19.970 10.127 1.00 44.91 202 TRP A CA 1
ATOM 1538 C C . TRP A 1 202 ? -1.210 18.670 10.811 1.00 44.91 202 TRP A C 1
ATOM 1540 O O . TRP A 1 202 ? -0.728 17.591 10.467 1.00 44.91 202 TRP A O 1
ATOM 1550 N N . ALA A 1 203 ? -2.168 18.738 11.745 1.00 43.75 203 ALA A N 1
ATOM 1551 C CA . ALA A 1 203 ? -2.729 17.563 12.420 1.00 43.75 203 ALA A CA 1
ATOM 1552 C C . ALA A 1 203 ? -3.566 16.683 11.469 1.00 43.75 203 ALA A C 1
ATOM 1554 O O . ALA A 1 203 ? -3.533 15.449 11.562 1.00 43.75 203 ALA A O 1
ATOM 1555 N N . ASP A 1 204 ? -4.235 17.302 10.499 1.00 52.06 204 ASP A N 1
ATOM 1556 C CA . ASP A 1 204 ? -5.166 16.642 9.576 1.00 52.06 204 ASP A CA 1
ATOM 1557 C C . ASP A 1 204 ? -4.456 15.728 8.571 1.00 52.06 204 ASP A C 1
ATOM 1559 O O . ASP A 1 204 ? -4.912 14.622 8.280 1.00 52.06 204 ASP A O 1
ATOM 1563 N N . THR A 1 205 ? -3.244 16.097 8.147 1.00 57.59 205 THR A N 1
ATOM 1564 C CA . THR A 1 205 ? -2.432 15.258 7.242 1.00 57.59 205 THR A CA 1
ATOM 1565 C C . THR A 1 205 ? -1.777 14.069 7.968 1.00 57.59 205 THR A C 1
ATOM 1567 O O . THR A 1 205 ? -1.281 13.117 7.351 1.00 57.59 205 THR A O 1
ATOM 1570 N N . THR A 1 206 ? -1.783 14.103 9.303 1.00 70.75 206 THR A N 1
ATOM 1571 C CA . THR A 1 206 ? -1.209 13.053 10.151 1.00 70.75 206 THR A CA 1
ATOM 1572 C C . THR A 1 206 ? -2.238 12.052 10.645 1.00 70.75 206 THR A C 1
ATOM 1574 O O . THR A 1 206 ? -1.823 11.018 11.156 1.00 70.75 206 THR A O 1
ATOM 1577 N N . THR A 1 207 ? -3.537 12.320 10.483 1.00 86.62 207 THR A N 1
ATOM 1578 C CA . THR A 1 207 ? -4.616 11.484 11.021 1.00 86.62 207 THR A CA 1
ATOM 1579 C C . THR A 1 207 ? -5.240 10.644 9.915 1.00 86.62 207 THR A C 1
ATOM 1581 O O . THR A 1 207 ? -5.737 11.170 8.923 1.00 86.62 207 THR A O 1
ATOM 1584 N N . LEU A 1 208 ? -5.223 9.325 10.088 1.00 92.81 208 LEU A N 1
ATOM 1585 C CA . LEU A 1 208 ? -5.853 8.372 9.183 1.00 92.81 208 LEU A CA 1
ATOM 1586 C C . LEU A 1 208 ? -6.990 7.653 9.903 1.00 92.81 208 LEU A C 1
ATOM 1588 O O . LEU A 1 208 ? -6.767 6.944 10.885 1.00 92.81 208 LEU A O 1
ATOM 1592 N N . PHE A 1 209 ? -8.196 7.790 9.367 1.00 94.81 209 PHE A N 1
ATOM 1593 C CA . PHE A 1 209 ? -9.367 7.041 9.804 1.00 94.81 209 PHE A CA 1
ATOM 1594 C C . PHE A 1 209 ? -9.391 5.703 9.080 1.00 94.81 209 PHE A C 1
ATOM 1596 O O . PHE A 1 209 ? -9.289 5.679 7.854 1.00 94.81 209 PHE A O 1
ATOM 1603 N N . ILE A 1 210 ? -9.505 4.597 9.817 1.00 97.19 210 ILE A N 1
ATOM 1604 C CA . ILE A 1 210 ? -9.430 3.246 9.248 1.00 97.19 210 ILE A CA 1
ATOM 1605 C C . ILE A 1 210 ? -10.681 2.431 9.561 1.00 97.19 210 ILE A C 1
ATOM 1607 O O . ILE A 1 210 ? -11.234 2.507 10.660 1.00 97.19 210 ILE A O 1
ATOM 1611 N N . THR A 1 211 ? -11.096 1.610 8.601 1.00 97.56 211 THR A N 1
ATOM 1612 C CA . THR A 1 211 ? -12.132 0.586 8.749 1.00 97.56 211 THR A CA 1
ATOM 1613 C C . THR A 1 211 ? -11.573 -0.735 8.240 1.00 97.56 211 THR A C 1
ATOM 1615 O O . THR A 1 211 ? -10.990 -0.802 7.158 1.00 97.56 211 THR A O 1
ATOM 1618 N N . VAL A 1 212 ? -11.751 -1.798 9.016 1.00 97.62 212 VAL A N 1
ATOM 1619 C CA . VAL A 1 212 ? -11.383 -3.156 8.614 1.00 97.62 212 VAL A CA 1
ATOM 1620 C C . VAL A 1 212 ? -12.659 -3.964 8.445 1.00 97.62 212 VAL A C 1
ATOM 1622 O O . VAL A 1 212 ? -13.520 -3.963 9.323 1.00 97.62 212 VAL A O 1
ATOM 1625 N N . HIS A 1 213 ? -12.778 -4.652 7.318 1.00 97.31 213 HIS A N 1
ATOM 1626 C CA . HIS A 1 213 ? -13.878 -5.545 6.979 1.00 97.31 213 HIS A CA 1
ATOM 1627 C C . HIS A 1 213 ? -13.388 -6.994 6.960 1.00 97.31 213 HIS A C 1
ATOM 1629 O O . HIS A 1 213 ? -12.235 -7.261 6.621 1.00 97.31 213 HIS A O 1
ATOM 1635 N N . GLU A 1 214 ? -14.253 -7.940 7.306 1.00 95.88 214 GLU A N 1
ATOM 1636 C CA . GLU A 1 214 ? -13.988 -9.366 7.114 1.00 95.88 214 GLU A CA 1
ATOM 1637 C C . GLU A 1 214 ? -14.084 -9.754 5.629 1.00 95.88 214 GLU A C 1
ATOM 1639 O O . GLU A 1 214 ? -15.021 -9.356 4.941 1.00 95.88 214 GLU A O 1
ATOM 1644 N N . GLY A 1 215 ? -13.160 -10.583 5.138 1.00 95.56 215 GLY A N 1
ATOM 1645 C CA . GLY A 1 215 ? -13.132 -11.018 3.739 1.00 95.56 215 GLY A CA 1
ATOM 1646 C C . GLY A 1 215 ? -12.341 -10.077 2.829 1.00 95.56 215 GLY A C 1
ATOM 1647 O O . GLY A 1 215 ? -11.482 -9.334 3.288 1.00 95.56 215 GLY A O 1
ATOM 1648 N N . ASP A 1 216 ? -12.610 -10.131 1.524 1.00 91.06 216 ASP A N 1
ATOM 1649 C CA . ASP A 1 216 ? -11.719 -9.554 0.503 1.00 91.06 216 ASP A CA 1
ATOM 1650 C C . ASP A 1 216 ? -12.198 -8.212 -0.080 1.00 91.06 216 ASP A C 1
ATOM 1652 O O . ASP A 1 216 ? -11.612 -7.724 -1.049 1.00 91.06 216 ASP A O 1
ATOM 1656 N N . ASN A 1 217 ? -13.284 -7.632 0.448 1.00 92.94 217 ASN A N 1
ATOM 1657 C CA . ASN A 1 217 ? -13.880 -6.390 -0.053 1.00 92.94 217 ASN A CA 1
ATOM 1658 C C . ASN A 1 217 ? -14.680 -5.617 1.018 1.00 92.94 217 ASN A C 1
ATOM 1660 O O . ASN A 1 217 ? -14.917 -6.095 2.126 1.00 92.94 217 ASN A O 1
ATOM 1664 N N . GLU A 1 218 ? -15.139 -4.416 0.652 1.00 91.25 218 GLU A N 1
ATOM 1665 C CA . GLU A 1 218 ? -15.902 -3.494 1.515 1.00 91.25 218 GLU A CA 1
ATOM 1666 C C . GLU A 1 218 ? -17.325 -3.978 1.844 1.00 91.25 218 GLU A C 1
ATOM 1668 O O . GLU A 1 218 ? -17.979 -3.412 2.719 1.00 91.25 218 GLU A O 1
ATOM 1673 N N . GLN A 1 219 ? -17.830 -5.016 1.164 1.00 93.69 219 GLN A N 1
ATOM 1674 C CA . GLN A 1 219 ? -19.142 -5.602 1.462 1.00 93.69 219 GLN A CA 1
ATOM 1675 C C . GLN A 1 219 ? -19.097 -6.547 2.673 1.00 93.69 219 GLN A C 1
ATOM 1677 O O . GLN A 1 219 ? -20.146 -6.945 3.183 1.00 93.69 219 GLN A O 1
ATOM 1682 N N . GLY A 1 220 ? -17.894 -6.899 3.134 1.00 92.12 220 GLY A N 1
ATOM 1683 C CA . GLY A 1 220 ? -17.667 -7.654 4.354 1.00 92.12 220 GLY A CA 1
ATOM 1684 C C . GLY A 1 220 ? -18.197 -6.958 5.606 1.00 92.12 220 GLY A C 1
ATOM 1685 O O . GLY A 1 220 ? -18.276 -5.727 5.679 1.00 92.12 220 GLY A O 1
ATOM 1686 N N . ALA A 1 221 ? -18.528 -7.754 6.626 1.00 94.12 221 ALA A N 1
ATOM 1687 C CA . ALA A 1 221 ? -18.897 -7.223 7.932 1.00 94.12 221 ALA A CA 1
ATOM 1688 C C . ALA A 1 221 ? -17.745 -6.380 8.494 1.00 94.12 221 ALA A C 1
ATOM 1690 O O . ALA A 1 221 ? -16.586 -6.782 8.412 1.00 94.12 221 ALA A O 1
ATOM 1691 N N . VAL A 1 222 ? -18.056 -5.216 9.067 1.00 95.75 222 VAL A N 1
ATOM 1692 C CA . VAL A 1 222 ? -17.042 -4.364 9.697 1.00 95.75 222 VAL A CA 1
ATOM 1693 C C . VAL A 1 222 ? -16.483 -5.096 10.915 1.00 95.75 222 VAL A C 1
ATOM 1695 O O . VAL A 1 222 ? -17.170 -5.236 11.928 1.00 95.75 222 VAL A O 1
ATOM 1698 N N . ALA A 1 223 ? -15.234 -5.545 10.799 1.00 95.25 223 ALA A N 1
ATOM 1699 C CA . ALA A 1 223 ? -14.466 -6.127 11.886 1.00 95.25 223 ALA A CA 1
ATOM 1700 C C . ALA A 1 223 ? -14.167 -5.065 12.947 1.00 95.25 223 ALA A C 1
ATOM 1702 O O . ALA A 1 223 ? -14.210 -5.374 14.133 1.00 95.25 223 ALA A O 1
ATOM 1703 N N . GLY A 1 224 ? -13.943 -3.811 12.536 1.00 95.94 224 GLY A N 1
ATOM 1704 C CA . GLY A 1 224 ? -13.745 -2.694 13.454 1.00 95.94 224 GLY A CA 1
ATOM 1705 C C . GLY A 1 224 ? -13.255 -1.417 12.783 1.00 95.94 224 GLY A C 1
ATOM 1706 O O . GLY A 1 224 ? -13.094 -1.341 11.560 1.00 95.94 224 GLY A O 1
ATOM 1707 N N . LYS A 1 225 ? -13.026 -0.395 13.608 1.00 97.25 225 LYS A N 1
ATOM 1708 C CA . LYS A 1 225 ? -12.588 0.944 13.193 1.00 97.25 225 LYS A CA 1
ATOM 1709 C C . LYS A 1 225 ? -11.473 1.454 14.097 1.00 97.25 225 LYS A C 1
ATOM 1711 O O . LYS A 1 225 ? -11.328 1.005 15.234 1.00 97.25 225 LYS A O 1
ATOM 1716 N N . GLY A 1 226 ? -10.712 2.426 13.612 1.00 95.69 226 GLY A N 1
ATOM 1717 C CA . GLY A 1 226 ? -9.643 3.040 14.389 1.00 95.69 226 GLY A CA 1
ATOM 1718 C C . GLY A 1 226 ? -9.159 4.364 13.823 1.00 95.69 226 GLY A C 1
ATOM 1719 O O . GLY A 1 226 ? -9.591 4.801 12.752 1.00 95.69 226 GLY A O 1
ATOM 1720 N N . ILE A 1 227 ? -8.238 4.978 14.559 1.00 95.81 227 ILE A N 1
ATOM 1721 C CA . ILE A 1 227 ? -7.509 6.171 14.139 1.00 95.81 227 ILE A CA 1
ATOM 1722 C C . ILE A 1 227 ? -6.024 5.873 14.270 1.00 95.81 227 ILE A C 1
ATOM 1724 O O . ILE A 1 227 ? -5.549 5.492 15.341 1.00 95.81 227 ILE A O 1
ATOM 1728 N N . LEU A 1 228 ? -5.291 6.071 13.179 1.00 94.38 228 LEU A N 1
ATOM 1729 C CA . LEU A 1 228 ? -3.837 6.005 13.162 1.00 94.38 228 LEU A CA 1
ATOM 1730 C C . LEU A 1 228 ? -3.265 7.408 13.017 1.00 94.38 228 LEU A C 1
ATOM 1732 O O . LEU A 1 228 ? -3.845 8.263 12.345 1.00 94.38 228 LEU A O 1
ATOM 1736 N N . LYS A 1 229 ? -2.098 7.627 13.615 1.00 89.81 229 LYS A N 1
ATOM 1737 C CA . LYS A 1 229 ? -1.325 8.855 13.477 1.00 89.81 229 LYS A CA 1
ATOM 1738 C C . LYS A 1 229 ? 0.076 8.569 12.955 1.00 89.81 229 LYS A C 1
ATOM 1740 O O . LYS A 1 229 ? 0.649 7.510 13.219 1.00 89.81 229 LYS A O 1
ATOM 1745 N N . ILE A 1 230 ? 0.631 9.523 12.212 1.00 77.25 230 ILE A N 1
ATOM 1746 C CA . ILE A 1 230 ? 2.059 9.517 11.880 1.00 77.25 230 ILE A CA 1
ATOM 1747 C C . ILE A 1 230 ? 2.827 9.717 13.190 1.00 77.25 230 ILE A C 1
ATOM 1749 O O . ILE A 1 230 ? 2.489 10.603 13.978 1.00 77.25 230 ILE A O 1
ATOM 1753 N N . ALA A 1 231 ? 3.858 8.910 13.438 1.00 62.75 231 ALA A N 1
ATOM 1754 C CA . ALA A 1 231 ? 4.746 9.145 14.570 1.00 62.75 231 ALA A CA 1
ATOM 1755 C C . ALA A 1 231 ? 5.408 10.530 14.410 1.00 62.75 231 ALA A C 1
ATOM 1757 O O . ALA A 1 231 ? 6.036 10.815 13.390 1.00 62.75 231 ALA A O 1
ATOM 1758 N N . THR A 1 232 ? 5.251 11.413 15.399 1.00 51.56 232 THR A N 1
ATOM 1759 C CA . THR A 1 232 ? 5.581 12.852 15.321 1.00 51.56 232 THR A CA 1
ATOM 1760 C C . THR A 1 232 ? 7.054 13.181 15.030 1.00 51.56 232 THR A C 1
ATOM 1762 O O . THR A 1 232 ? 7.355 14.322 14.693 1.00 51.56 232 THR A O 1
ATOM 1765 N N . ASP A 1 233 ? 7.956 12.195 15.064 1.00 48.50 233 ASP A N 1
ATOM 1766 C CA . ASP A 1 233 ? 9.388 12.347 14.754 1.00 48.50 233 ASP A CA 1
ATOM 1767 C C . ASP A 1 233 ? 9.777 11.947 13.310 1.00 48.50 233 ASP A C 1
ATOM 1769 O O . ASP A 1 233 ? 10.961 11.975 12.958 1.00 48.50 233 ASP A O 1
ATOM 1773 N N . ASP A 1 234 ? 8.817 11.564 12.457 1.00 52.16 234 ASP A N 1
ATOM 1774 C CA . ASP A 1 234 ? 9.115 10.761 11.259 1.00 52.16 234 ASP A CA 1
ATOM 1775 C C . ASP A 1 234 ? 8.726 11.387 9.910 1.00 52.16 234 ASP A C 1
ATOM 1777 O O . ASP A 1 234 ? 9.138 10.867 8.882 1.00 52.16 234 ASP A O 1
ATOM 1781 N N . PHE A 1 235 ? 8.025 12.525 9.835 1.00 51.75 235 PHE A N 1
ATOM 1782 C CA . PHE A 1 235 ? 7.633 13.080 8.521 1.00 51.75 235 PHE A CA 1
ATOM 1783 C C . PHE A 1 235 ? 8.840 13.544 7.678 1.00 51.75 235 PHE A C 1
ATOM 1785 O O . PHE A 1 235 ? 8.955 13.230 6.493 1.00 51.75 235 PHE A O 1
ATOM 1792 N N . ALA A 1 236 ? 9.812 14.222 8.301 1.00 49.59 236 ALA A N 1
ATOM 1793 C CA . ALA A 1 236 ? 11.062 14.586 7.627 1.00 49.59 236 ALA A CA 1
ATOM 1794 C C . ALA A 1 236 ? 11.869 13.346 7.194 1.00 49.59 236 ALA A C 1
ATOM 1796 O O . ALA A 1 236 ? 12.563 13.391 6.181 1.00 49.59 236 ALA A O 1
ATOM 1797 N N . ARG A 1 237 ? 11.755 12.229 7.928 1.00 55.91 237 ARG A N 1
ATOM 1798 C CA . ARG A 1 237 ? 12.335 10.932 7.550 1.00 55.91 237 ARG A CA 1
ATOM 1799 C C . ARG A 1 237 ? 11.527 10.241 6.452 1.00 55.91 237 ARG A C 1
ATOM 1801 O O . ARG A 1 237 ? 12.126 9.643 5.573 1.00 55.91 237 ARG A O 1
ATOM 1808 N N . GLN A 1 238 ? 10.208 10.383 6.407 1.00 57.56 238 GLN A N 1
ATOM 1809 C CA . GLN A 1 238 ? 9.389 9.865 5.309 1.00 57.56 238 GLN A CA 1
ATOM 1810 C C . GLN A 1 238 ? 9.780 10.510 3.977 1.00 57.56 238 GLN A C 1
ATOM 1812 O O . GLN A 1 238 ? 9.962 9.797 2.991 1.00 57.56 238 GLN A O 1
ATOM 1817 N N . MET A 1 239 ? 10.057 11.818 3.961 1.00 61.84 239 MET A N 1
ATOM 1818 C CA . MET A 1 239 ? 10.629 12.492 2.787 1.00 61.84 239 MET A CA 1
ATOM 1819 C C . MET A 1 239 ? 11.983 11.897 2.350 1.00 61.84 239 MET A C 1
ATOM 1821 O O . MET A 1 239 ? 12.297 11.930 1.163 1.00 61.84 239 MET A O 1
ATOM 1825 N N . THR A 1 240 ? 12.781 11.305 3.255 1.00 63.00 240 THR A N 1
ATOM 1826 C CA . THR A 1 240 ? 14.037 10.619 2.874 1.00 63.00 240 THR A CA 1
ATOM 1827 C C . THR A 1 240 ? 13.815 9.222 2.298 1.00 63.00 240 THR A C 1
ATOM 1829 O O . THR A 1 240 ? 14.705 8.688 1.636 1.00 63.00 240 THR A O 1
ATOM 1832 N N . THR A 1 241 ? 12.632 8.631 2.494 1.00 73.38 241 THR A N 1
ATOM 1833 C CA . THR A 1 241 ? 12.265 7.355 1.860 1.00 73.38 241 THR A CA 1
ATOM 1834 C C . THR A 1 241 ? 11.857 7.517 0.399 1.00 73.38 241 THR A C 1
ATOM 1836 O O . THR A 1 241 ? 11.752 6.510 -0.305 1.00 73.38 241 THR A O 1
ATOM 1839 N N . MET A 1 242 ? 11.656 8.759 -0.061 1.00 83.25 242 MET A N 1
ATOM 1840 C CA . MET A 1 242 ? 11.271 9.039 -1.436 1.00 83.25 242 MET A CA 1
ATOM 1841 C C . MET A 1 242 ? 12.339 8.563 -2.412 1.00 83.25 242 MET A C 1
ATOM 1843 O O . MET A 1 242 ? 13.506 8.958 -2.363 1.00 83.25 242 MET A O 1
ATOM 1847 N N . LYS A 1 243 ? 11.907 7.723 -3.342 1.00 88.75 243 LYS A N 1
ATOM 1848 C CA . LYS A 1 243 ? 12.701 7.218 -4.452 1.00 88.75 243 LYS A CA 1
ATOM 1849 C C . LYS A 1 243 ? 11.993 7.568 -5.744 1.00 88.75 243 LYS A C 1
ATOM 1851 O O . LYS A 1 243 ? 10.778 7.443 -5.842 1.00 88.75 243 LYS A O 1
ATOM 1856 N N . VAL A 1 244 ? 12.772 7.977 -6.733 1.00 90.94 244 VAL A N 1
ATOM 1857 C CA . VAL A 1 244 ? 12.288 8.183 -8.097 1.00 90.94 244 VAL A CA 1
ATOM 1858 C C . VAL A 1 244 ? 12.740 7.001 -8.935 1.00 90.94 244 VAL A C 1
ATOM 1860 O O . VAL A 1 244 ? 13.908 6.609 -8.875 1.00 90.94 244 VAL A O 1
ATOM 1863 N N . SER A 1 245 ? 11.818 6.426 -9.694 1.00 90.62 245 SER A N 1
ATOM 1864 C CA . SER A 1 245 ? 12.102 5.391 -10.683 1.00 90.62 245 SER A CA 1
ATOM 1865 C C . SER A 1 245 ? 12.139 6.004 -12.080 1.00 90.62 245 SER A C 1
ATOM 1867 O O . SER A 1 245 ? 11.503 7.020 -12.350 1.00 90.62 245 SER A O 1
ATOM 1869 N N . ASN A 1 246 ? 12.907 5.377 -12.973 1.00 90.50 246 ASN A N 1
ATOM 1870 C CA . ASN A 1 246 ? 12.955 5.693 -14.404 1.00 90.50 246 ASN A CA 1
ATOM 1871 C C . ASN A 1 246 ? 13.396 7.119 -14.793 1.00 90.50 246 ASN A C 1
ATOM 1873 O O . ASN A 1 246 ? 13.285 7.481 -15.960 1.00 90.50 246 ASN A O 1
ATOM 1877 N N . ALA A 1 247 ? 13.940 7.915 -13.869 1.00 90.06 247 ALA A N 1
ATOM 1878 C CA . ALA A 1 247 ? 14.571 9.184 -14.223 1.00 90.06 247 ALA A CA 1
ATOM 1879 C C . ALA A 1 247 ? 15.833 8.944 -15.071 1.00 90.06 247 ALA A C 1
ATOM 1881 O O . ALA A 1 247 ? 16.705 8.150 -14.708 1.00 90.06 247 ALA A O 1
ATOM 1882 N N . ALA A 1 248 ? 15.968 9.673 -16.175 1.00 88.88 248 ALA A N 1
ATOM 1883 C CA . ALA A 1 248 ? 17.108 9.609 -17.079 1.00 88.88 248 ALA A CA 1
ATOM 1884 C C . ALA A 1 248 ? 18.376 10.228 -16.471 1.00 88.88 248 ALA A C 1
ATOM 1886 O O . ALA A 1 248 ? 19.489 9.899 -16.884 1.00 88.88 248 ALA A O 1
ATOM 1887 N N . ASN A 1 249 ? 18.232 11.158 -15.520 1.00 90.25 249 ASN A N 1
ATOM 1888 C CA . ASN A 1 249 ? 19.355 11.847 -14.887 1.00 90.25 249 ASN A CA 1
ATOM 1889 C C . ASN A 1 249 ? 19.003 12.419 -13.492 1.00 90.25 249 ASN A C 1
ATOM 1891 O O . ASN A 1 249 ? 17.826 12.572 -13.158 1.00 90.25 249 ASN A O 1
ATOM 1895 N N . PRO A 1 250 ? 20.013 12.794 -12.676 1.00 89.50 250 PRO A N 1
ATOM 1896 C CA . PRO A 1 250 ? 19.784 13.349 -11.339 1.00 89.50 250 PRO A CA 1
ATOM 1897 C C . PRO A 1 250 ? 18.953 14.641 -11.302 1.00 89.50 250 PRO A C 1
ATOM 1899 O O . PRO A 1 250 ? 18.295 14.909 -10.299 1.00 89.50 250 PRO A O 1
ATOM 1902 N N . ALA A 1 251 ? 18.971 15.450 -12.368 1.00 90.00 251 ALA A N 1
ATOM 1903 C CA . ALA A 1 251 ? 18.181 16.680 -12.422 1.00 90.00 251 ALA A CA 1
ATOM 1904 C C . ALA A 1 251 ? 16.683 16.377 -12.578 1.00 90.00 251 ALA A C 1
ATOM 1906 O O . ALA A 1 251 ? 15.866 17.003 -11.908 1.00 90.00 251 ALA A O 1
ATOM 1907 N N . GLU A 1 252 ? 16.325 15.383 -13.390 1.00 90.44 252 GLU A N 1
ATOM 1908 C CA . GLU A 1 252 ? 14.950 14.892 -13.526 1.00 90.44 252 GLU A CA 1
ATOM 1909 C C . GLU A 1 252 ? 14.451 14.229 -12.236 1.00 90.44 252 GLU A C 1
ATOM 1911 O O . GLU A 1 252 ? 13.339 14.507 -11.793 1.00 90.44 252 GLU A O 1
ATOM 1916 N N . GLN A 1 253 ? 15.303 13.452 -11.559 1.00 87.94 253 GLN A N 1
ATOM 1917 C CA . GLN A 1 253 ? 14.996 12.922 -10.228 1.00 87.94 253 GLN A CA 1
ATOM 1918 C C . GLN A 1 253 ? 14.692 14.045 -9.224 1.00 87.94 253 GLN A C 1
ATOM 1920 O O . GLN A 1 253 ? 13.685 13.995 -8.516 1.00 87.94 253 GLN A O 1
ATOM 1925 N N . ALA A 1 254 ? 15.542 15.073 -9.163 1.00 85.69 254 ALA A N 1
ATOM 1926 C CA . ALA A 1 254 ? 15.315 16.217 -8.286 1.00 85.69 254 ALA A CA 1
ATOM 1927 C C . ALA A 1 254 ? 14.045 16.993 -8.673 1.00 85.69 254 ALA A C 1
ATOM 1929 O O . ALA A 1 254 ? 13.313 17.438 -7.791 1.00 85.69 254 ALA A O 1
ATOM 1930 N N . ALA A 1 255 ? 13.755 17.126 -9.971 1.00 87.75 255 ALA A N 1
ATOM 1931 C CA . ALA A 1 255 ? 12.547 17.775 -10.468 1.00 87.75 255 ALA A CA 1
ATOM 1932 C C . ALA A 1 255 ? 11.278 17.006 -10.078 1.00 87.75 255 ALA A C 1
ATOM 1934 O O . ALA A 1 255 ? 10.325 17.636 -9.627 1.00 87.75 255 ALA A O 1
ATOM 1935 N N . ALA A 1 256 ? 11.276 15.673 -10.171 1.00 87.94 256 ALA A N 1
ATOM 1936 C CA . ALA A 1 256 ? 10.154 14.832 -9.756 1.00 87.94 256 ALA A CA 1
ATOM 1937 C C . ALA A 1 256 ? 9.886 14.941 -8.246 1.00 87.94 256 ALA A C 1
ATOM 1939 O O . ALA A 1 256 ? 8.750 15.184 -7.839 1.00 87.94 256 ALA A O 1
ATOM 1940 N N . ILE A 1 257 ? 10.936 14.871 -7.414 1.00 84.75 257 ILE A N 1
ATOM 1941 C CA . ILE A 1 257 ? 10.822 15.081 -5.959 1.00 84.75 257 ILE A CA 1
ATOM 1942 C C . ILE A 1 257 ? 10.298 16.488 -5.659 1.00 84.75 257 ILE A C 1
ATOM 1944 O O . ILE A 1 257 ? 9.372 16.652 -4.868 1.00 84.75 257 ILE A O 1
ATOM 1948 N N . ALA A 1 258 ? 10.860 17.515 -6.303 1.00 82.12 258 ALA A N 1
ATOM 1949 C CA . ALA A 1 258 ? 10.430 18.893 -6.108 1.00 82.12 258 ALA A CA 1
ATOM 1950 C C . ALA A 1 258 ? 8.985 19.114 -6.568 1.00 82.12 258 ALA A C 1
ATOM 1952 O O . ALA A 1 258 ? 8.263 19.878 -5.936 1.00 82.12 258 ALA A O 1
ATOM 1953 N N . LYS A 1 259 ? 8.548 18.457 -7.646 1.00 84.56 259 LYS A N 1
ATOM 1954 C CA . LYS A 1 259 ? 7.183 18.552 -8.163 1.00 84.56 259 LYS A CA 1
ATOM 1955 C C . LYS A 1 259 ? 6.185 17.878 -7.233 1.00 84.56 259 LYS A C 1
ATOM 1957 O O . LYS A 1 259 ? 5.207 18.519 -6.867 1.00 84.56 259 LYS A O 1
ATOM 1962 N N . PHE A 1 260 ? 6.463 16.651 -6.798 1.00 82.75 260 PHE A N 1
ATOM 1963 C CA . PHE A 1 260 ? 5.650 15.961 -5.797 1.00 82.75 260 PHE A CA 1
ATOM 1964 C C . PHE A 1 260 ? 5.577 16.772 -4.498 1.00 82.75 260 PHE A C 1
ATOM 1966 O O . PHE A 1 260 ? 4.492 17.054 -3.996 1.00 82.75 260 PHE A O 1
ATOM 1973 N N . GLY A 1 261 ? 6.729 17.243 -4.010 1.00 74.50 261 GLY A N 1
ATOM 1974 C CA . GLY A 1 261 ? 6.822 18.088 -2.824 1.00 74.50 261 GLY A CA 1
ATOM 1975 C C . GLY A 1 261 ? 6.054 19.402 -2.967 1.00 74.50 261 GLY A C 1
ATOM 1976 O O . GLY A 1 261 ? 5.342 19.773 -2.047 1.00 74.50 261 GLY A O 1
ATOM 1977 N N . ARG A 1 262 ? 6.133 20.088 -4.116 1.00 72.88 262 ARG A N 1
ATOM 1978 C CA . ARG A 1 262 ? 5.353 21.307 -4.399 1.00 72.88 262 ARG A CA 1
ATOM 1979 C C . ARG A 1 262 ? 3.872 21.040 -4.580 1.00 72.88 262 ARG A C 1
ATOM 1981 O O . ARG A 1 262 ? 3.094 21.914 -4.260 1.00 72.88 262 ARG A O 1
ATOM 1988 N N . PHE A 1 263 ? 3.466 19.899 -5.117 1.00 74.56 263 PHE A N 1
ATOM 1989 C CA . PHE A 1 263 ? 2.051 19.569 -5.228 1.00 74.56 263 PHE A CA 1
ATOM 1990 C C . PHE A 1 263 ? 1.456 19.319 -3.845 1.00 74.56 263 PHE A C 1
ATOM 1992 O O . PHE A 1 263 ? 0.442 19.911 -3.494 1.00 74.56 263 PHE A O 1
ATOM 1999 N N . PHE A 1 264 ? 2.150 18.525 -3.028 1.00 66.44 264 PHE A N 1
ATOM 2000 C CA . PHE A 1 264 ? 1.759 18.265 -1.650 1.00 66.44 264 PHE A CA 1
ATOM 2001 C C . PHE A 1 264 ? 1.781 19.557 -0.822 1.00 66.44 264 PHE A C 1
ATOM 2003 O O . PHE A 1 264 ? 0.773 19.947 -0.250 1.00 66.44 264 PHE A O 1
ATOM 2010 N N . ALA A 1 265 ? 2.902 20.283 -0.835 1.00 61.94 265 ALA A N 1
ATOM 2011 C CA . ALA A 1 265 ? 3.066 21.533 -0.104 1.00 61.94 265 ALA A CA 1
ATOM 2012 C C . ALA A 1 265 ? 2.266 22.691 -0.692 1.00 61.94 265 ALA A C 1
ATOM 2014 O O . ALA A 1 265 ? 2.013 23.617 0.048 1.00 61.94 265 ALA A O 1
ATOM 2015 N N . GLY A 1 266 ? 1.917 22.676 -1.979 1.00 54.78 266 GLY A N 1
ATOM 2016 C CA . GLY A 1 266 ? 1.231 23.744 -2.713 1.00 54.78 266 GLY A CA 1
ATOM 2017 C C . GLY A 1 266 ? -0.283 23.600 -2.709 1.00 54.78 266 GLY A C 1
ATOM 2018 O O . GLY A 1 266 ? -0.965 24.605 -2.696 1.00 54.78 266 GLY A O 1
ATOM 2019 N N . ARG A 1 267 ? -0.820 22.381 -2.618 1.00 57.41 267 ARG A N 1
ATOM 2020 C CA . ARG A 1 267 ? -2.221 22.168 -2.222 1.00 57.41 267 ARG A CA 1
ATOM 2021 C C . ARG A 1 267 ? -2.424 22.354 -0.725 1.00 57.41 267 ARG A C 1
ATOM 2023 O O . ARG A 1 267 ? -3.508 22.737 -0.326 1.00 57.41 267 ARG A O 1
ATOM 2030 N N . LEU A 1 268 ? -1.365 22.183 0.069 1.00 47.66 268 LEU A N 1
ATOM 2031 C CA . LEU A 1 268 ? -1.294 22.801 1.388 1.00 47.66 268 LEU A CA 1
ATOM 2032 C C . LEU A 1 268 ? -1.135 24.333 1.245 1.00 47.66 268 LEU A C 1
ATOM 2034 O O . LEU A 1 268 ? -1.839 25.066 1.897 1.00 47.66 268 LEU A O 1
ATOM 2038 N N . TRP A 1 269 ? -0.308 24.883 0.352 1.00 37.38 269 TRP A N 1
ATOM 2039 C CA . TRP A 1 269 ? -0.077 26.338 0.259 1.00 37.38 269 TRP A CA 1
ATOM 2040 C C . TRP A 1 269 ? -1.251 27.133 -0.324 1.00 37.38 269 TRP A C 1
ATOM 2042 O O . TRP A 1 269 ? -1.422 28.275 0.067 1.00 37.38 269 TRP A O 1
ATOM 2052 N N . ASP A 1 270 ? -2.079 26.578 -1.206 1.00 42.50 270 ASP A N 1
ATOM 2053 C CA . ASP A 1 270 ? -3.318 27.219 -1.672 1.00 42.50 270 ASP A CA 1
ATOM 2054 C C . ASP A 1 270 ? -4.308 27.400 -0.499 1.00 42.50 270 ASP A C 1
ATOM 2056 O O . ASP A 1 270 ? -5.061 28.370 -0.486 1.00 42.50 270 ASP A O 1
ATOM 2060 N N . THR A 1 271 ? -4.187 26.572 0.549 1.00 41.28 271 THR A N 1
ATOM 2061 C CA . THR A 1 271 ? -4.856 26.708 1.857 1.00 41.28 271 THR A CA 1
ATOM 2062 C C . THR A 1 271 ? -4.084 27.624 2.843 1.00 41.28 271 THR A C 1
ATOM 2064 O O . THR A 1 271 ? -4.645 28.116 3.819 1.00 41.28 271 THR A O 1
ATOM 2067 N N . TYR A 1 272 ? -2.791 27.910 2.611 1.00 38.91 272 TYR A N 1
ATOM 2068 C CA . TYR A 1 272 ? -1.885 28.645 3.530 1.00 38.91 272 TYR A CA 1
ATOM 2069 C C . TYR A 1 272 ? -1.244 29.923 2.917 1.00 38.91 272 TYR A C 1
ATOM 2071 O O . TYR A 1 272 ? -0.308 30.506 3.474 1.00 38.91 272 TYR A O 1
ATOM 2079 N N . GLY A 1 273 ? -1.705 30.381 1.755 1.00 31.00 273 GLY A N 1
ATOM 2080 C CA . GLY A 1 273 ? -1.005 31.361 0.924 1.00 31.00 273 GLY A CA 1
ATOM 2081 C C . GLY A 1 273 ? -1.407 32.818 1.157 1.00 31.00 273 GLY A C 1
ATOM 2082 O O . GLY A 1 273 ? -2.146 33.370 0.356 1.00 31.00 273 GLY A O 1
ATOM 2083 N N . LEU A 1 274 ? -0.815 33.441 2.186 1.00 29.44 274 LEU A N 1
ATOM 2084 C CA . LEU A 1 274 ? -0.667 34.894 2.428 1.00 29.44 274 LEU A CA 1
ATOM 2085 C C . LEU A 1 274 ? -1.949 35.757 2.438 1.00 29.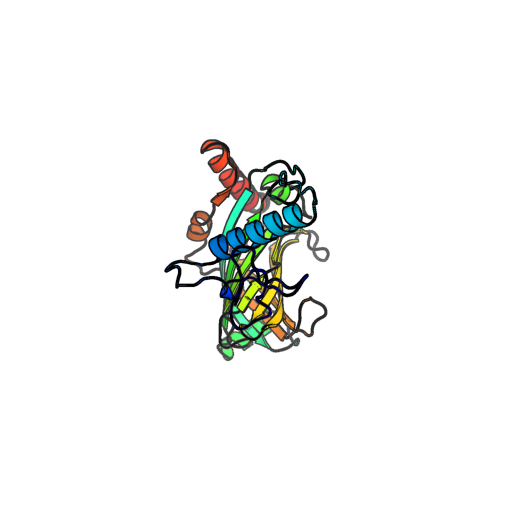44 274 LEU A C 1
ATOM 2087 O O . LEU A 1 274 ? -2.343 36.352 1.433 1.00 29.44 274 LEU A O 1
ATOM 2091 N N . GLY A 1 275 ? -2.479 35.952 3.649 1.00 34.66 275 GLY A N 1
ATOM 2092 C CA . GLY A 1 275 ? -2.798 37.301 4.130 1.00 34.66 275 GLY A CA 1
ATOM 2093 C C . GLY A 1 275 ? -1.549 37.969 4.696 1.00 34.66 275 GLY A C 1
ATOM 2094 O O . GLY A 1 275 ? -0.745 37.245 5.328 1.00 34.66 275 GLY A O 1
#

Radius of gyration: 26.79 Å; chains: 1; bounding box: 45×91×62 Å